Protein AF-A0A7X8DS01-F1 (afdb_monomer_lite)

Structure (mmCIF, N/CA/C/O backbone):
data_AF-A0A7X8DS01-F1
#
_entry.id   AF-A0A7X8DS01-F1
#
loop_
_atom_site.group_PDB
_atom_site.id
_atom_site.type_symbol
_atom_site.label_atom_id
_atom_site.label_alt_id
_atom_site.label_comp_id
_atom_site.label_asym_id
_atom_site.label_entity_id
_atom_site.label_seq_id
_atom_site.pdbx_PDB_ins_code
_atom_site.Cartn_x
_atom_site.Cartn_y
_atom_site.Cartn_z
_atom_site.occupancy
_atom_site.B_iso_or_equiv
_atom_site.auth_seq_id
_atom_site.auth_comp_id
_atom_site.auth_asym_id
_atom_site.auth_atom_id
_atom_site.pdbx_PDB_model_num
ATOM 1 N N . TYR A 1 1 ? -42.924 3.337 -1.947 1.00 37.72 1 TYR A N 1
ATOM 2 C CA . TYR A 1 1 ? -43.783 4.419 -2.461 1.00 37.72 1 TYR A CA 1
ATOM 3 C C . TYR A 1 1 ? -44.515 3.871 -3.681 1.00 37.72 1 TYR A C 1
ATOM 5 O O . TYR A 1 1 ? -43.849 3.261 -4.511 1.00 37.72 1 TYR A O 1
ATOM 13 N N . ARG A 1 2 ? -45.853 3.946 -3.734 1.00 28.62 2 ARG A N 1
ATOM 14 C CA . ARG A 1 2 ? -46.640 3.543 -4.918 1.00 28.62 2 ARG A CA 1
ATOM 15 C C . ARG A 1 2 ? -46.657 4.719 -5.910 1.00 28.62 2 ARG A C 1
ATOM 17 O O . ARG A 1 2 ? -46.840 5.840 -5.443 1.00 28.62 2 ARG A O 1
ATOM 24 N N . PRO A 1 3 ? -46.432 4.499 -7.214 1.00 34.97 3 PRO A N 1
ATOM 25 C CA . PRO A 1 3 ? -46.295 5.573 -8.187 1.00 34.97 3 PRO A CA 1
ATOM 26 C C . PRO A 1 3 ? -47.641 5.863 -8.853 1.00 34.97 3 PRO A C 1
ATOM 28 O O . PRO A 1 3 ? -47.921 5.363 -9.935 1.00 34.97 3 PRO A O 1
ATOM 31 N N . GLU A 1 4 ? -48.470 6.675 -8.213 1.00 38.66 4 GLU A N 1
ATOM 32 C CA . GLU A 1 4 ? -49.628 7.292 -8.860 1.00 38.66 4 GLU A CA 1
ATOM 33 C C . GLU A 1 4 ? -49.639 8.753 -8.424 1.00 38.66 4 GLU A C 1
ATOM 35 O O . GLU A 1 4 ? -50.010 9.038 -7.296 1.00 38.66 4 GLU A O 1
ATOM 40 N N . ASP A 1 5 ? -49.029 9.614 -9.253 1.00 40.94 5 ASP A N 1
ATOM 41 C CA . ASP A 1 5 ? -49.373 11.035 -9.464 1.00 40.94 5 ASP A CA 1
ATOM 42 C C . ASP A 1 5 ? -48.253 11.767 -10.237 1.00 40.94 5 ASP A C 1
ATOM 44 O O . ASP A 1 5 ? -47.443 12.528 -9.715 1.00 40.94 5 ASP A O 1
ATOM 48 N N . GLY A 1 6 ? -48.182 11.488 -11.540 1.00 45.03 6 GLY A N 1
ATOM 49 C CA . GLY A 1 6 ? -48.353 12.492 -12.601 1.00 45.03 6 GLY A CA 1
ATOM 50 C C . GLY A 1 6 ? -47.569 13.813 -12.656 1.00 45.03 6 GLY A C 1
ATOM 51 O O . GLY A 1 6 ? -47.941 14.634 -13.493 1.00 45.03 6 GLY A O 1
ATOM 52 N N . ARG A 1 7 ? -46.512 14.072 -11.875 1.00 34.25 7 ARG A N 1
ATOM 53 C CA . ARG A 1 7 ? -45.611 15.227 -12.104 1.00 34.25 7 ARG A CA 1
ATOM 54 C C . ARG A 1 7 ? -44.154 14.891 -11.794 1.00 34.25 7 ARG A C 1
ATOM 56 O O . ARG A 1 7 ? -43.634 15.234 -10.740 1.00 34.25 7 ARG A O 1
ATOM 63 N N . ILE A 1 8 ? -43.471 14.255 -12.744 1.00 34.88 8 ILE A N 1
ATOM 64 C CA . ILE A 1 8 ? -42.006 14.238 -12.746 1.00 34.88 8 ILE A CA 1
ATOM 65 C C . ILE A 1 8 ? -41.570 15.616 -13.252 1.00 34.88 8 ILE A C 1
ATOM 67 O O . ILE A 1 8 ? -41.611 15.869 -14.455 1.00 34.88 8 ILE A O 1
ATOM 71 N N . SER A 1 9 ? -41.196 16.531 -12.351 1.00 39.75 9 SER A N 1
ATOM 72 C CA . SER A 1 9 ? -40.379 17.669 -12.768 1.00 39.75 9 SER A CA 1
ATOM 73 C C . SER A 1 9 ? -39.038 17.091 -13.200 1.00 39.75 9 SER A C 1
ATOM 75 O O . SER A 1 9 ? -38.287 16.571 -12.374 1.00 39.75 9 SER A O 1
ATOM 77 N N . THR A 1 10 ? -38.759 17.108 -14.497 1.00 39.00 10 THR A N 1
ATOM 78 C CA . THR A 1 10 ? -37.421 16.818 -15.004 1.00 39.00 10 THR A CA 1
ATOM 79 C C . THR A 1 10 ? -36.467 17.814 -14.354 1.00 39.00 10 THR A C 1
ATOM 81 O O . THR A 1 10 ? -36.583 19.012 -14.612 1.00 39.00 10 THR A O 1
ATOM 84 N N . LEU A 1 11 ? -35.584 17.335 -13.468 1.00 39.91 11 LEU A N 1
ATOM 85 C CA . LEU A 1 11 ? -34.472 18.140 -12.968 1.00 39.91 11 LEU A CA 1
ATOM 86 C C . LEU A 1 11 ? -33.714 18.666 -14.191 1.00 39.91 11 LEU A C 1
ATOM 88 O O . LEU A 1 11 ? -33.283 17.874 -15.032 1.00 39.91 11 LEU A O 1
ATOM 92 N N . ASP A 1 12 ? -33.587 19.985 -14.305 1.00 40.47 12 ASP A N 1
ATOM 93 C CA . ASP A 1 12 ? -32.761 20.598 -15.337 1.00 40.47 12 ASP A CA 1
ATOM 94 C C . ASP A 1 12 ? -31.296 20.326 -14.983 1.00 40.47 12 ASP A C 1
ATOM 96 O O . ASP A 1 12 ? -30.705 20.971 -14.115 1.00 40.47 12 ASP A O 1
ATOM 100 N N . LEU A 1 13 ? -30.734 19.297 -15.621 1.00 41.41 13 LEU A N 1
ATOM 101 C CA . LEU A 1 13 ? -29.381 18.799 -15.366 1.00 41.41 13 LEU A CA 1
ATOM 102 C C . LEU A 1 13 ? -28.303 19.870 -15.612 1.00 41.41 13 LEU A C 1
ATOM 104 O O . LEU A 1 13 ? -27.183 19.715 -15.135 1.00 41.41 13 LEU A O 1
ATOM 108 N N . ASN A 1 14 ? -28.636 20.964 -16.307 1.00 39.84 14 ASN A N 1
ATOM 109 C CA . ASN A 1 14 ? -27.710 22.057 -16.608 1.00 39.84 14 ASN A CA 1
ATOM 110 C C . ASN A 1 14 ? -27.395 22.959 -15.401 1.00 39.84 14 ASN A C 1
ATOM 112 O O . ASN A 1 14 ? -26.433 23.720 -15.458 1.00 39.84 14 ASN A O 1
ATOM 116 N N . ASN A 1 15 ? -28.169 22.872 -14.313 1.00 43.00 15 ASN A N 1
ATOM 117 C CA . ASN A 1 15 ? -27.941 23.646 -13.084 1.00 43.00 15 ASN A CA 1
ATOM 118 C C . ASN A 1 15 ? -27.240 22.842 -11.977 1.00 43.00 15 ASN A C 1
ATOM 120 O O . ASN A 1 15 ? -27.070 23.336 -10.860 1.00 43.00 15 ASN A O 1
ATOM 124 N N . LEU A 1 16 ? -26.824 21.605 -12.264 1.00 39.69 16 LEU A N 1
ATOM 125 C CA . LEU A 1 16 ? -26.098 20.784 -11.305 1.00 39.69 16 LEU A CA 1
ATOM 126 C C . LEU A 1 16 ? -24.658 21.279 -11.176 1.00 39.69 16 LEU A C 1
ATOM 128 O O . LEU A 1 16 ? -23.904 21.347 -12.145 1.00 39.69 16 LEU A O 1
ATOM 132 N N . THR A 1 17 ? -24.262 21.601 -9.947 1.00 40.28 17 THR A N 1
ATOM 133 C CA . THR A 1 17 ? -22.849 21.822 -9.638 1.00 40.28 17 THR A CA 1
ATOM 134 C C . THR A 1 17 ? -22.140 20.472 -9.700 1.00 40.28 17 THR A C 1
ATOM 136 O O . THR A 1 17 ? -22.456 19.566 -8.927 1.00 40.28 17 THR A O 1
ATOM 139 N N . TYR A 1 18 ? -21.199 20.323 -10.630 1.00 39.56 18 TYR A N 1
ATOM 140 C CA . TYR A 1 18 ? -20.326 19.156 -10.676 1.00 39.56 18 TYR A CA 1
ATOM 141 C C . TYR A 1 18 ? -19.383 19.196 -9.471 1.00 39.56 18 TYR A C 1
ATOM 143 O O . TYR A 1 18 ? -18.618 20.143 -9.308 1.00 39.56 18 TYR A O 1
ATOM 151 N N . ILE A 1 19 ? -19.463 18.177 -8.615 1.00 47.53 19 ILE A N 1
ATOM 152 C CA . ILE A 1 19 ? -18.450 17.923 -7.587 1.00 47.53 19 ILE A CA 1
ATOM 153 C C . ILE A 1 19 ? -17.443 16.950 -8.194 1.00 47.53 19 ILE A C 1
ATOM 155 O O . ILE A 1 19 ? -17.736 15.750 -8.287 1.00 47.53 19 ILE A O 1
ATOM 159 N N . ASP A 1 20 ? -16.301 17.481 -8.630 1.00 41.50 20 ASP A N 1
ATOM 160 C CA . ASP A 1 20 ? -15.127 16.687 -8.998 1.00 41.50 20 ASP A CA 1
ATOM 161 C C . ASP A 1 20 ? -14.574 16.014 -7.739 1.00 41.50 20 ASP A C 1
ATOM 163 O O . ASP A 1 20 ? -14.212 16.688 -6.780 1.00 41.50 20 ASP A O 1
ATOM 167 N N . GLY A 1 21 ? -14.561 14.680 -7.737 1.00 44.28 21 GLY A N 1
ATOM 168 C CA . GLY A 1 21 ? -14.139 13.858 -6.604 1.00 44.28 21 GLY A CA 1
ATOM 169 C C . GLY A 1 21 ? -14.369 12.374 -6.897 1.00 44.28 21 GLY A C 1
ATOM 170 O O . GLY A 1 21 ? -15.499 11.945 -7.157 1.00 44.28 21 GLY A O 1
ATOM 171 N N . ASP A 1 22 ? -13.284 11.602 -6.887 1.00 42.78 22 ASP A N 1
ATOM 172 C CA . ASP A 1 22 ? -13.166 10.250 -7.453 1.00 42.78 22 ASP A CA 1
ATOM 173 C C . ASP A 1 22 ? -13.480 9.104 -6.466 1.00 42.78 22 ASP A C 1
ATOM 175 O O . ASP A 1 22 ? -12.905 8.020 -6.570 1.00 42.78 22 ASP A O 1
ATOM 179 N N . LEU A 1 23 ? -14.386 9.267 -5.490 1.00 51.88 23 LEU A N 1
ATOM 180 C CA . LEU A 1 23 ? -14.749 8.142 -4.613 1.00 51.88 23 LEU A CA 1
ATOM 181 C C . LEU A 1 23 ? -16.184 8.154 -4.054 1.00 51.88 23 LEU A C 1
ATOM 183 O O . LEU A 1 23 ? -16.810 9.187 -3.850 1.00 51.88 23 LEU A O 1
ATOM 187 N N . TYR A 1 24 ? -16.681 6.926 -3.845 1.00 49.69 24 TYR A N 1
ATOM 188 C CA . TYR A 1 24 ? -17.947 6.479 -3.240 1.00 49.69 24 TYR A CA 1
ATOM 189 C C . TYR A 1 24 ? -18.890 7.580 -2.709 1.00 49.69 24 TYR A C 1
ATOM 191 O O . TYR A 1 24 ? -18.653 8.171 -1.657 1.00 49.69 24 TYR A O 1
ATOM 199 N N . LYS A 1 25 ? -20.026 7.769 -3.396 1.00 71.19 25 LYS A N 1
ATOM 200 C CA . LYS A 1 25 ? -21.108 8.683 -2.999 1.00 71.19 25 LYS A CA 1
ATOM 201 C C . LYS A 1 25 ? -22.333 7.870 -2.565 1.00 71.19 25 LYS A C 1
ATOM 203 O O . LYS A 1 25 ? -22.828 7.040 -3.327 1.00 71.19 25 LYS A O 1
ATOM 208 N N . GLN A 1 26 ? -22.826 8.089 -1.347 1.00 78.81 26 GLN A N 1
ATOM 209 C CA . GLN A 1 26 ? -24.009 7.419 -0.796 1.00 78.81 26 GLN A CA 1
ATOM 210 C C . GLN A 1 26 ? -25.118 8.436 -0.503 1.00 78.81 26 GLN A C 1
ATOM 212 O O . GLN A 1 26 ? -24.934 9.357 0.289 1.00 78.81 26 GLN A O 1
ATOM 217 N N . LEU A 1 27 ? -26.304 8.229 -1.084 1.00 83.44 27 LEU A N 1
ATOM 218 C CA . LEU A 1 27 ? -27.501 8.991 -0.723 1.00 83.44 27 LEU A CA 1
ATOM 219 C C . LEU A 1 27 ? -27.903 8.668 0.724 1.00 83.44 27 LEU A C 1
ATOM 221 O O . LEU A 1 27 ? -28.179 7.511 1.053 1.00 83.44 27 LEU A O 1
ATOM 225 N N . LEU A 1 28 ? -27.950 9.689 1.581 1.00 87.00 28 LEU A N 1
ATOM 226 C CA . LEU A 1 28 ? -28.422 9.559 2.961 1.00 87.00 28 LEU A CA 1
ATOM 227 C C . LEU A 1 28 ? -29.943 9.714 3.056 1.00 87.00 28 LEU A C 1
ATOM 229 O O . LEU A 1 28 ? -30.574 9.005 3.843 1.00 87.00 28 LEU A O 1
ATOM 233 N N . GLY A 1 29 ? -30.524 10.610 2.255 1.00 87.25 29 GLY A N 1
ATOM 234 C CA . GLY A 1 29 ? -31.966 10.828 2.188 1.00 87.25 29 GLY A CA 1
ATOM 235 C C . GLY A 1 29 ? -32.353 12.242 1.759 1.00 87.25 29 GLY A C 1
ATOM 236 O O . GLY A 1 29 ? -31.522 13.004 1.260 1.00 87.25 29 GLY A O 1
ATOM 237 N N . PHE A 1 30 ? -33.628 12.556 1.988 1.00 92.12 30 PHE A N 1
ATOM 238 C CA . PHE A 1 30 ? -34.255 13.848 1.720 1.00 92.12 30 PHE A CA 1
ATOM 239 C C . PHE A 1 30 ? -34.926 14.370 2.992 1.00 92.12 30 PHE A C 1
ATOM 241 O O . PHE A 1 30 ? -35.398 13.563 3.801 1.00 92.12 30 PHE A O 1
ATOM 248 N N . ASP A 1 31 ? -34.977 15.689 3.160 1.00 90.31 31 ASP A N 1
ATOM 249 C CA . ASP A 1 31 ? -35.780 16.331 4.207 1.00 90.31 31 ASP A CA 1
ATOM 250 C C . ASP A 1 31 ? -37.172 16.758 3.691 1.00 90.31 31 ASP A C 1
ATOM 252 O O . ASP A 1 31 ? -37.502 16.601 2.515 1.00 90.31 31 ASP A O 1
ATOM 256 N N . GLU A 1 32 ? -38.004 17.295 4.581 1.00 91.75 32 GLU A N 1
ATOM 257 C CA . GLU A 1 32 ? -39.357 17.798 4.296 1.00 91.75 32 GLU A CA 1
ATOM 258 C C . GLU A 1 32 ? -39.377 18.968 3.294 1.00 91.75 32 GLU A C 1
ATOM 260 O O . GLU A 1 32 ? -40.411 19.224 2.679 1.00 91.75 32 GLU A O 1
ATOM 265 N N . ASN A 1 33 ? -38.246 19.653 3.092 1.00 89.94 33 ASN A N 1
ATOM 266 C CA . ASN A 1 33 ? -38.089 20.734 2.117 1.00 89.94 33 ASN A CA 1
ATOM 267 C C . ASN A 1 33 ? -37.545 20.233 0.763 1.00 89.94 33 ASN A C 1
ATOM 269 O O . ASN A 1 33 ? -37.226 21.047 -0.106 1.00 89.94 33 ASN A O 1
ATOM 273 N N . ASN A 1 34 ? -37.441 18.912 0.570 1.00 87.38 34 ASN A N 1
ATOM 274 C CA . ASN A 1 34 ? -36.801 18.260 -0.576 1.00 87.38 34 ASN A CA 1
ATOM 275 C C . ASN A 1 34 ? -35.313 18.613 -0.755 1.00 87.38 34 ASN A C 1
ATOM 277 O O . ASN A 1 34 ? -34.778 18.495 -1.860 1.00 87.38 34 ASN A O 1
ATOM 281 N N . ASN A 1 35 ? -34.617 19.007 0.313 1.00 89.06 35 ASN A N 1
ATOM 282 C CA . ASN A 1 35 ? -33.162 19.096 0.275 1.00 89.06 35 ASN A CA 1
ATOM 283 C C . ASN A 1 35 ? -32.575 17.680 0.209 1.00 89.06 35 ASN A C 1
ATOM 285 O O . ASN A 1 35 ? -33.054 16.761 0.877 1.00 89.06 35 ASN A O 1
ATOM 289 N N . THR A 1 36 ? -31.524 17.500 -0.586 1.00 90.81 36 THR A N 1
ATOM 290 C CA . THR A 1 36 ? -30.853 16.211 -0.797 1.00 90.81 36 THR A CA 1
ATOM 291 C C . THR A 1 36 ? -29.564 16.142 0.010 1.00 90.81 36 THR A C 1
ATOM 293 O O . THR A 1 36 ? -28.783 17.092 0.009 1.00 90.81 36 THR A O 1
ATOM 296 N N . TYR A 1 37 ? -29.311 15.004 0.660 1.00 91.31 37 TYR A N 1
ATOM 297 C CA . TYR A 1 37 ? -28.131 14.801 1.500 1.00 91.31 37 TYR A CA 1
ATOM 298 C C . TYR A 1 37 ? -27.292 13.631 0.997 1.00 91.31 37 TYR A C 1
ATOM 300 O O . TYR A 1 37 ? -27.766 12.491 0.942 1.00 91.31 37 TYR A O 1
ATOM 308 N N . ILE A 1 38 ? -26.035 13.901 0.655 1.00 88.56 38 ILE A N 1
ATOM 309 C CA . ILE A 1 38 ? -25.115 12.916 0.075 1.00 88.56 38 ILE A CA 1
ATOM 310 C C . ILE A 1 38 ? -23.877 12.813 0.957 1.00 88.56 38 ILE A C 1
ATOM 312 O O . ILE A 1 38 ? -23.241 13.817 1.248 1.00 88.56 38 ILE A O 1
ATOM 316 N N . LEU A 1 39 ? -23.533 11.595 1.360 1.00 85.88 39 LEU A N 1
ATOM 317 C CA . LEU A 1 39 ? -22.247 11.270 1.965 1.00 85.88 39 LEU A CA 1
ATOM 318 C C . LEU A 1 39 ? -21.228 11.043 0.848 1.00 85.88 39 LEU A C 1
ATOM 320 O O . LEU A 1 39 ? -21.461 10.191 -0.013 1.00 85.88 39 LEU A O 1
ATOM 324 N N . GLY A 1 40 ? -20.126 11.780 0.862 1.00 80.00 40 GLY A N 1
ATOM 325 C CA . GLY A 1 40 ? -19.014 11.617 -0.068 1.00 80.00 40 GLY A CA 1
ATOM 326 C C . GLY A 1 40 ? -17.691 11.439 0.662 1.00 80.00 40 GLY A C 1
ATOM 327 O O . GLY A 1 40 ? -17.553 11.795 1.834 1.00 80.00 40 GLY A O 1
ATOM 328 N N . ILE A 1 41 ? -16.733 10.857 -0.051 1.00 70.75 41 ILE A N 1
ATOM 329 C CA . ILE A 1 41 ? -15.346 10.746 0.381 1.00 70.75 41 ILE A CA 1
ATOM 330 C C . ILE A 1 41 ? -14.516 11.613 -0.557 1.00 70.75 41 ILE A C 1
ATOM 332 O O . ILE A 1 41 ? -14.435 11.323 -1.749 1.00 70.75 41 ILE A O 1
ATOM 336 N N . GLU A 1 42 ? -13.892 12.641 -0.002 1.00 68.25 42 GLU A N 1
ATOM 337 C CA . GLU A 1 42 ? -12.988 13.535 -0.711 1.00 68.25 42 GLU A CA 1
ATOM 338 C C . GLU A 1 42 ? -11.546 13.143 -0.453 1.00 68.25 42 GLU A C 1
ATOM 340 O O . GLU A 1 42 ? -11.172 12.760 0.659 1.00 68.25 42 GLU A O 1
ATOM 345 N N . VAL A 1 43 ? -10.737 13.251 -1.499 1.00 57.62 43 VAL A N 1
ATOM 346 C CA . VAL A 1 43 ? -9.311 12.953 -1.460 1.00 57.62 43 VAL A CA 1
ATOM 347 C C . VAL A 1 43 ? -8.562 14.245 -1.745 1.00 57.62 43 VAL A C 1
ATOM 349 O O . VAL A 1 43 ? -8.583 14.759 -2.860 1.00 57.62 43 VAL A O 1
ATOM 352 N N . PHE A 1 44 ? -7.888 14.764 -0.729 1.00 63.72 44 PHE A N 1
ATOM 353 C CA . PHE A 1 44 ? -7.029 15.929 -0.823 1.00 63.72 44 PHE A CA 1
ATOM 354 C C . PHE A 1 44 ? -5.593 15.457 -1.023 1.00 63.72 44 PHE A C 1
ATOM 356 O O . PHE A 1 44 ? -4.987 14.838 -0.147 1.00 63.72 44 PHE A O 1
ATOM 363 N N . ASP A 1 45 ? -5.052 15.749 -2.200 1.00 49.38 45 ASP A N 1
ATOM 364 C CA . ASP A 1 45 ? -3.639 15.551 -2.491 1.00 49.38 45 ASP A CA 1
ATOM 365 C C . ASP A 1 45 ? -2.851 16.774 -2.013 1.00 49.38 45 ASP A C 1
ATOM 367 O O . ASP A 1 45 ? -3.063 17.904 -2.466 1.00 49.38 45 ASP A O 1
ATOM 371 N N . ASN A 1 46 ? -1.928 16.546 -1.087 1.00 48.28 46 ASN A N 1
ATOM 372 C CA . ASN A 1 46 ? -0.949 17.536 -0.689 1.00 48.28 46 ASN A CA 1
ATOM 373 C C . ASN A 1 46 ? 0.449 16.931 -0.760 1.00 48.28 46 ASN A C 1
ATOM 375 O O . ASN A 1 46 ? 0.945 16.541 0.288 1.00 48.28 46 ASN A O 1
ATOM 379 N N . ARG A 1 47 ? 1.050 16.900 -1.963 1.00 43.62 47 ARG A N 1
ATOM 380 C CA . ARG A 1 47 ? 2.474 16.666 -2.344 1.00 43.62 47 ARG A CA 1
ATOM 381 C C . ARG A 1 47 ? 3.201 15.474 -1.695 1.00 43.62 47 ARG A C 1
ATOM 383 O O . ARG A 1 47 ? 3.805 14.689 -2.411 1.00 43.62 47 ARG A O 1
ATOM 390 N N . ASP A 1 48 ? 3.132 15.351 -0.377 1.00 40.94 48 ASP A N 1
ATOM 391 C CA . ASP A 1 48 ? 3.728 14.328 0.476 1.00 40.94 48 ASP A CA 1
ATOM 392 C C . ASP A 1 48 ? 2.677 13.525 1.286 1.00 40.94 48 ASP A C 1
ATOM 394 O O . ASP A 1 48 ? 3.024 12.548 1.952 1.00 40.94 48 ASP A O 1
ATOM 398 N N . THR A 1 49 ? 1.392 13.911 1.267 1.00 41.22 49 THR A N 1
ATOM 399 C CA . THR A 1 49 ? 0.299 13.246 2.001 1.00 41.22 49 THR A CA 1
ATOM 400 C C . THR A 1 49 ? -1.006 13.239 1.213 1.00 41.22 49 THR A C 1
ATOM 402 O O . THR A 1 49 ? -1.402 14.263 0.661 1.00 41.22 49 THR A O 1
ATOM 405 N N . ILE A 1 50 ? -1.714 12.109 1.251 1.00 50.38 50 ILE A N 1
ATOM 406 C CA . ILE A 1 50 ? -3.111 12.010 0.825 1.00 50.38 50 ILE A CA 1
ATOM 407 C C . ILE A 1 50 ? -3.982 12.109 2.078 1.00 50.38 50 ILE A C 1
ATOM 409 O O . ILE A 1 50 ? -3.901 11.246 2.956 1.00 50.38 50 ILE A O 1
ATOM 413 N N . GLU A 1 51 ? -4.809 13.143 2.163 1.00 58.31 51 GLU A N 1
ATOM 414 C CA . GLU A 1 51 ? -5.833 13.274 3.195 1.00 58.31 51 GLU A CA 1
ATOM 415 C C . GLU A 1 51 ? -7.180 12.835 2.618 1.00 58.31 51 GLU A C 1
ATOM 417 O O . GLU A 1 51 ? -7.582 13.267 1.545 1.00 58.31 51 GLU A O 1
ATOM 422 N N . ILE A 1 52 ? -7.876 11.946 3.321 1.00 62.69 52 ILE A N 1
ATOM 423 C CA . ILE A 1 52 ? -9.195 11.468 2.915 1.00 62.69 52 ILE A CA 1
ATOM 424 C C . ILE A 1 52 ? -10.196 11.985 3.940 1.00 62.69 52 ILE A C 1
ATOM 426 O O . ILE A 1 52 ? -10.120 11.584 5.103 1.00 62.69 52 ILE A O 1
ATOM 430 N N . LYS A 1 53 ? -11.130 12.846 3.527 1.00 72.69 53 LYS A N 1
ATOM 431 C CA . LYS A 1 53 ? -12.207 13.330 4.402 1.00 72.69 53 LYS A CA 1
ATOM 432 C C . LYS A 1 53 ? -13.536 12.755 3.967 1.00 72.69 53 LYS A C 1
ATOM 434 O O . LYS A 1 53 ? -13.856 12.703 2.786 1.00 72.69 53 LYS A O 1
ATOM 439 N N . GLU A 1 54 ? -14.333 12.358 4.942 1.00 80.69 54 GLU A N 1
ATOM 440 C CA . GLU A 1 54 ? -15.730 12.037 4.714 1.00 80.69 54 GLU A CA 1
ATOM 441 C C . GLU A 1 54 ? -16.569 13.285 4.990 1.00 80.69 54 GLU A C 1
ATOM 443 O O . GLU A 1 54 ? -16.403 13.935 6.021 1.00 80.69 54 GLU A O 1
ATOM 448 N N . GLN A 1 55 ? -17.451 13.643 4.065 1.00 88.19 55 GLN A N 1
ATOM 449 C CA . GLN A 1 55 ? -18.249 14.861 4.149 1.00 88.19 55 GLN A CA 1
ATOM 450 C C . GLN A 1 55 ? -19.696 14.571 3.764 1.00 88.19 55 GLN A C 1
ATOM 452 O O . GLN A 1 55 ? -19.982 13.732 2.907 1.00 88.19 55 GLN A O 1
ATOM 457 N N . VAL A 1 56 ? -20.631 15.268 4.406 1.00 90.12 56 VAL A N 1
ATOM 458 C CA . VAL A 1 56 ? -22.045 15.249 4.035 1.00 90.12 56 VAL A CA 1
ATOM 459 C C . VAL A 1 56 ? -22.406 16.559 3.362 1.00 90.12 56 VAL A C 1
ATOM 461 O O . VAL A 1 56 ? -22.355 17.622 3.976 1.00 90.12 56 VAL A O 1
ATOM 464 N N . TYR A 1 57 ? -22.827 16.461 2.110 1.00 91.06 57 TYR A N 1
ATOM 465 C CA . TYR A 1 57 ? -23.252 17.573 1.275 1.00 91.06 57 TYR A CA 1
ATOM 466 C C . TYR A 1 57 ? -24.761 17.737 1.350 1.00 91.06 57 TYR A C 1
ATOM 468 O O . TYR A 1 57 ? -25.497 16.768 1.150 1.00 91.06 57 TYR A O 1
ATOM 476 N N . ARG A 1 58 ? -25.216 18.965 1.601 1.00 92.56 58 ARG A N 1
ATOM 477 C CA . ARG A 1 58 ? -26.625 19.355 1.520 1.00 92.56 58 ARG A CA 1
ATOM 478 C C . ARG A 1 58 ? -26.861 20.154 0.247 1.00 92.56 58 ARG A C 1
ATOM 480 O O . ARG A 1 58 ? -26.297 21.235 0.082 1.00 92.56 58 ARG A O 1
ATOM 487 N N . PHE A 1 59 ? -27.746 19.660 -0.604 1.00 88.56 59 PHE A N 1
ATOM 488 C CA . PHE A 1 59 ? -28.228 20.361 -1.787 1.00 88.56 59 PHE A CA 1
ATOM 489 C C . PHE A 1 59 ? -29.659 20.815 -1.559 1.00 88.56 59 PHE A C 1
ATOM 491 O O . PHE A 1 59 ? -30.445 20.068 -0.979 1.00 88.56 59 PHE A O 1
ATOM 498 N N . ASP A 1 60 ? -30.001 22.018 -2.006 1.00 87.69 60 ASP A N 1
ATOM 499 C CA . ASP A 1 60 ? -31.397 22.440 -2.013 1.00 87.69 60 ASP A CA 1
ATOM 500 C C . ASP A 1 60 ? -32.213 21.714 -3.097 1.00 87.69 60 ASP A C 1
ATOM 502 O O . ASP A 1 60 ? -31.681 20.950 -3.907 1.00 87.69 60 ASP A O 1
ATOM 506 N N . SER A 1 61 ? -33.523 21.955 -3.120 1.00 85.00 61 SER A N 1
ATOM 507 C CA . SER A 1 61 ? -34.443 21.356 -4.095 1.00 85.00 61 SER A CA 1
ATOM 508 C C . SER A 1 61 ? -34.159 21.741 -5.555 1.00 85.00 61 SER A C 1
ATOM 510 O O . SER A 1 61 ? -34.666 21.081 -6.462 1.00 85.00 61 SER A O 1
ATOM 512 N N . SER A 1 62 ? -33.335 22.768 -5.801 1.00 82.56 62 SER A N 1
ATOM 513 C CA . SER A 1 62 ? -32.856 23.140 -7.140 1.00 82.56 62 SER A CA 1
ATOM 514 C C . SER A 1 62 ? -31.573 22.407 -7.551 1.00 82.56 62 SER A C 1
ATOM 516 O O . SER A 1 62 ? -31.159 22.501 -8.704 1.00 82.56 62 SER A O 1
ATOM 518 N N . GLY A 1 63 ? -30.953 21.661 -6.630 1.00 75.06 63 GLY A N 1
ATOM 519 C CA . GLY A 1 63 ? -29.678 20.973 -6.837 1.00 75.06 63 GLY A CA 1
ATOM 520 C C . GLY A 1 63 ? -28.449 21.825 -6.510 1.00 75.06 63 GLY A C 1
ATOM 521 O O . GLY A 1 63 ? -27.324 21.391 -6.764 1.00 75.06 63 GLY A O 1
ATOM 522 N N . LYS A 1 64 ? -28.623 23.017 -5.928 1.00 81.88 64 LYS A N 1
ATOM 523 C CA . LYS A 1 64 ? -27.510 23.880 -5.520 1.00 81.88 64 LYS A CA 1
ATOM 524 C C . LYS A 1 64 ? -26.940 23.412 -4.182 1.00 81.88 64 LYS A C 1
ATOM 526 O O . LYS A 1 64 ? -27.687 23.162 -3.240 1.00 81.88 64 LYS A O 1
ATOM 531 N N . LEU A 1 65 ? -25.612 23.336 -4.071 1.00 85.44 65 LEU A N 1
ATOM 532 C CA . LEU A 1 65 ? -24.934 23.025 -2.810 1.00 85.44 65 LEU A CA 1
ATOM 533 C C . LEU A 1 65 ? -25.114 24.179 -1.806 1.00 85.44 65 LEU A C 1
ATOM 535 O O . LEU A 1 65 ? -24.760 25.323 -2.093 1.00 85.44 65 LEU A O 1
ATOM 539 N N . THR A 1 66 ? -25.660 23.881 -0.627 1.00 88.31 66 THR A N 1
ATOM 540 C CA . THR A 1 66 ? -26.007 24.871 0.412 1.00 88.31 66 THR A CA 1
ATOM 541 C C . THR A 1 66 ? -25.363 24.601 1.765 1.00 88.31 66 THR A C 1
ATOM 543 O O . THR A 1 66 ? -25.607 25.341 2.717 1.00 88.31 66 THR A O 1
ATOM 546 N N . GLY A 1 67 ? -24.583 23.534 1.906 1.00 86.75 67 GLY A N 1
ATOM 547 C CA . GLY A 1 67 ? -23.830 23.306 3.129 1.00 86.75 67 GLY A CA 1
ATOM 548 C C . GLY A 1 67 ? -23.070 21.996 3.136 1.00 86.75 67 GLY A C 1
ATOM 549 O O . GLY A 1 67 ? -23.424 21.048 2.430 1.00 86.75 67 GLY A O 1
ATOM 550 N N . ILE A 1 68 ? -22.041 21.957 3.972 1.00 91.25 68 ILE A N 1
ATOM 551 C CA . ILE A 1 68 ? -21.188 20.789 4.178 1.00 91.25 68 ILE A CA 1
ATOM 552 C C . ILE A 1 68 ? -21.113 20.524 5.681 1.00 91.25 68 ILE A C 1
ATOM 554 O O . ILE A 1 68 ? -20.916 21.446 6.473 1.00 91.25 68 ILE A O 1
ATOM 558 N N . ALA A 1 69 ? -21.312 19.274 6.085 1.00 89.94 69 ALA A N 1
ATOM 559 C CA . ALA A 1 69 ? -21.102 18.820 7.453 1.00 89.94 69 ALA A CA 1
ATOM 560 C C . ALA A 1 69 ? -20.002 17.758 7.475 1.00 89.94 69 ALA A C 1
ATOM 562 O O . ALA A 1 69 ? -20.006 16.836 6.662 1.00 89.94 69 ALA A O 1
ATOM 563 N N . GLU A 1 70 ? -19.088 17.867 8.433 1.00 87.19 70 GLU A N 1
ATOM 564 C CA . GLU A 1 70 ? -18.030 16.883 8.652 1.00 87.19 70 GLU A CA 1
ATOM 565 C C . GLU A 1 70 ? -18.421 15.997 9.842 1.00 87.19 70 GLU A C 1
ATOM 567 O O . GLU A 1 70 ? -18.694 16.524 10.929 1.00 87.19 70 GLU A O 1
ATOM 572 N N . PRO A 1 71 ? -18.512 14.666 9.667 1.00 84.94 71 PRO A N 1
ATOM 573 C CA . PRO A 1 71 ? -18.614 13.745 10.788 1.00 84.94 71 PRO A CA 1
ATOM 574 C C . PRO A 1 71 ? -17.432 13.929 11.746 1.00 84.94 71 PRO A C 1
ATOM 576 O O . PRO A 1 71 ? -16.308 14.183 11.322 1.00 84.94 71 PRO A O 1
ATOM 579 N N . LEU A 1 72 ? -17.685 13.791 13.047 1.00 75.62 72 LEU A N 1
ATOM 580 C CA . LEU A 1 72 ? -16.653 13.897 14.071 1.00 75.62 72 LEU A CA 1
ATOM 581 C C . LEU A 1 72 ? -15.613 12.789 13.924 1.00 75.62 72 LEU A C 1
ATOM 583 O O . LEU A 1 72 ? -15.955 11.607 13.790 1.00 75.62 72 LEU A O 1
ATOM 587 N N . ASP A 1 73 ? -14.365 13.224 14.056 1.00 60.50 73 ASP A N 1
ATOM 588 C CA . ASP A 1 73 ? -13.152 12.426 14.156 1.00 60.50 73 ASP A CA 1
ATOM 589 C C . ASP A 1 73 ? -12.960 11.873 15.577 1.00 60.50 73 ASP A C 1
ATOM 591 O O . ASP A 1 73 ? -12.176 12.404 16.364 1.00 60.50 73 ASP A O 1
ATOM 595 N N . GLU A 1 74 ? -13.738 10.868 15.980 1.00 56.44 74 GLU A N 1
ATOM 596 C CA . GLU A 1 74 ? -13.490 10.188 17.258 1.00 56.44 74 GLU A CA 1
ATOM 597 C C . GLU A 1 74 ? -13.377 8.668 17.067 1.00 56.44 74 GLU A C 1
ATOM 599 O O . GLU A 1 74 ? -14.197 8.054 16.374 1.00 56.44 74 GLU A O 1
ATOM 604 N N . LYS A 1 75 ? -12.398 8.048 17.754 1.00 51.84 75 LYS A N 1
ATOM 605 C CA . LYS A 1 75 ? -12.188 6.587 17.890 1.00 51.84 75 LYS A CA 1
ATOM 606 C C . LYS A 1 75 ? -13.494 5.842 18.168 1.00 51.84 75 LYS A C 1
ATOM 608 O O . LYS A 1 75 ? -13.855 5.602 19.322 1.00 51.84 75 LYS A O 1
ATOM 613 N N . ASN A 1 76 ? -14.159 5.370 17.119 1.00 52.62 76 ASN A N 1
ATOM 614 C CA . ASN A 1 76 ? -15.225 4.389 17.266 1.00 52.62 76 ASN A CA 1
ATOM 615 C C . ASN A 1 76 ? -14.612 3.042 17.655 1.00 52.62 76 ASN A C 1
ATOM 617 O O . ASN A 1 76 ? -13.849 2.441 16.902 1.00 52.62 76 ASN A O 1
ATOM 621 N N . TYR A 1 77 ? -14.981 2.544 18.830 1.00 45.47 77 TYR A N 1
ATOM 622 C CA . TYR A 1 77 ? -14.643 1.203 19.292 1.00 45.47 77 TYR A CA 1
ATOM 623 C C . TYR A 1 77 ? -15.259 0.126 18.385 1.00 45.47 77 TYR A C 1
ATOM 625 O O . TYR A 1 77 ? -14.632 -0.897 18.112 1.00 45.47 77 TYR A O 1
ATOM 633 N N . ILE A 1 78 ? -16.473 0.375 17.877 1.00 55.06 78 ILE A N 1
ATOM 634 C CA . ILE A 1 78 ? -17.167 -0.448 16.878 1.00 55.06 78 ILE A CA 1
ATOM 635 C C . ILE A 1 78 ? -17.831 0.494 15.870 1.00 55.06 78 ILE A C 1
ATOM 637 O O . ILE A 1 78 ? -18.559 1.394 16.266 1.00 55.06 78 ILE A O 1
ATOM 641 N N . VAL A 1 79 ? -17.633 0.281 14.566 1.00 58.19 79 VAL A N 1
ATOM 642 C CA . VAL A 1 79 ? -18.303 1.082 13.523 1.00 58.19 79 VAL A CA 1
ATOM 643 C C . VAL A 1 79 ? -19.685 0.479 13.225 1.00 58.19 79 VAL A C 1
ATOM 645 O O . VAL A 1 79 ? -19.737 -0.623 12.660 1.00 58.19 79 VAL A O 1
ATOM 648 N N . PRO A 1 80 ? -20.806 1.147 13.570 1.00 63.97 80 PRO A N 1
ATOM 649 C CA . PRO A 1 80 ? -22.135 0.615 13.295 1.00 63.97 80 PRO A CA 1
ATOM 650 C C . PRO A 1 80 ? -22.437 0.639 11.790 1.00 63.97 80 PRO A C 1
ATOM 652 O O . PRO A 1 80 ? -21.897 1.450 11.041 1.00 63.97 80 PRO A O 1
ATOM 655 N N . TYR A 1 81 ? -23.315 -0.262 11.332 1.00 56.22 81 TYR A N 1
ATOM 656 C CA . TYR A 1 81 ? -23.697 -0.361 9.914 1.00 56.22 81 TYR A CA 1
ATOM 657 C C . TYR A 1 81 ? -24.283 0.953 9.370 1.00 56.22 81 TYR A C 1
ATOM 659 O O . TYR A 1 81 ? -23.990 1.346 8.244 1.00 56.22 81 TYR A O 1
ATOM 667 N N . LYS A 1 82 ? -25.063 1.658 10.198 1.00 71.50 82 LYS A N 1
ATOM 668 C CA . LYS A 1 82 ? -25.563 3.008 9.939 1.00 71.50 82 LYS A CA 1
ATOM 669 C C . LYS A 1 82 ? -25.195 3.896 11.125 1.00 71.50 82 LYS A C 1
ATOM 671 O O . LYS A 1 82 ? -25.821 3.806 12.176 1.00 71.50 82 LYS A O 1
ATOM 676 N N . TYR A 1 83 ? -24.156 4.707 10.956 1.00 82.38 83 TYR A N 1
ATOM 677 C CA . TYR A 1 83 ? -23.684 5.651 11.973 1.00 82.38 83 TYR A CA 1
ATOM 678 C C . TYR A 1 83 ? -24.184 7.077 11.714 1.00 82.38 83 TYR A C 1
ATOM 680 O O . TYR A 1 83 ? -24.158 7.885 12.627 1.00 82.38 83 TYR A O 1
ATOM 688 N N . LEU A 1 84 ? -24.698 7.374 10.515 1.00 89.06 84 LEU A N 1
ATOM 689 C CA . LEU A 1 84 ? -25.353 8.643 10.201 1.00 89.06 84 LEU A CA 1
ATOM 690 C C . LEU A 1 84 ? -26.866 8.472 10.087 1.00 89.06 84 LEU A C 1
ATOM 692 O O . LEU A 1 84 ? -27.367 7.538 9.449 1.00 89.06 84 LEU A O 1
ATOM 696 N N . TYR A 1 85 ? -27.598 9.403 10.686 1.00 90.69 85 TYR A N 1
ATOM 697 C CA . TYR A 1 85 ? -29.049 9.473 10.622 1.00 90.69 85 TYR A CA 1
ATOM 698 C C . TYR A 1 85 ? -29.496 10.886 10.262 1.00 90.69 85 TYR A C 1
ATOM 700 O O . TYR A 1 85 ? -29.162 11.840 10.955 1.00 90.69 85 TYR A O 1
ATOM 708 N N . LEU A 1 86 ? -30.274 10.996 9.189 1.00 93.19 86 LEU A N 1
ATOM 709 C CA . LEU A 1 86 ? -30.960 12.216 8.785 1.00 93.19 86 LEU A CA 1
ATOM 710 C C . LEU A 1 86 ? -32.424 12.112 9.222 1.00 93.19 86 LEU A C 1
ATOM 712 O O . LEU A 1 86 ? -33.074 11.104 8.929 1.00 93.19 86 LEU A O 1
ATOM 716 N N . ASN A 1 87 ? -32.939 13.125 9.917 1.00 90.19 87 ASN A N 1
ATOM 717 C CA . ASN A 1 87 ? -34.369 13.216 10.217 1.00 90.19 87 ASN A CA 1
ATOM 718 C C . ASN A 1 87 ? -35.126 14.017 9.134 1.00 90.19 87 ASN A C 1
ATOM 720 O O . ASN A 1 87 ? -34.519 14.678 8.295 1.00 90.19 87 ASN A O 1
ATOM 724 N N . GLY A 1 88 ? -36.463 14.001 9.180 1.00 84.81 88 GLY A N 1
ATOM 725 C CA . GLY A 1 88 ? -37.303 14.743 8.226 1.00 84.81 88 GLY A CA 1
ATOM 726 C C . GLY A 1 88 ? -37.118 16.266 8.257 1.00 84.81 88 GLY A C 1
ATOM 727 O O . GLY A 1 88 ? -37.423 16.930 7.281 1.00 84.81 88 GLY A O 1
ATOM 728 N N . ARG A 1 89 ? -36.546 16.832 9.326 1.00 90.50 89 ARG A N 1
ATOM 729 C CA . ARG A 1 89 ? -36.276 18.275 9.441 1.00 90.50 89 ARG A CA 1
ATOM 730 C C . ARG A 1 89 ? -34.929 18.693 8.849 1.00 90.50 89 ARG A C 1
ATOM 732 O O . ARG A 1 89 ? -34.593 19.872 8.897 1.00 90.50 89 ARG A O 1
ATOM 739 N N . GLY A 1 90 ? -34.143 17.741 8.345 1.00 88.31 90 GLY A N 1
ATOM 740 C CA . GLY A 1 90 ? -32.808 18.008 7.817 1.00 88.31 90 GLY A CA 1
ATOM 741 C C . GLY A 1 90 ? -31.707 18.042 8.881 1.00 88.31 90 GLY A C 1
ATOM 742 O O . GLY A 1 90 ? -30.581 18.447 8.581 1.00 88.31 90 GLY A O 1
ATOM 743 N N . ASP A 1 91 ? -31.996 17.610 10.115 1.00 93.44 91 ASP A N 1
ATOM 744 C CA . ASP A 1 91 ? -30.979 17.458 11.152 1.00 93.44 91 ASP A CA 1
ATOM 745 C C . ASP A 1 91 ? -30.196 16.163 10.922 1.00 93.44 91 ASP A C 1
ATOM 747 O O . ASP A 1 91 ? -30.768 15.069 10.839 1.00 93.44 91 ASP A O 1
ATOM 751 N N . LEU A 1 92 ? -28.873 16.295 10.862 1.00 93.75 92 LEU A N 1
ATOM 752 C CA . LEU A 1 92 ? -27.950 15.183 10.704 1.00 93.75 92 LEU A CA 1
ATOM 753 C C . LEU A 1 92 ? -27.376 14.780 12.062 1.00 93.75 92 LEU A C 1
ATOM 755 O O . LEU A 1 92 ? -26.868 15.616 12.809 1.00 93.75 92 LEU A O 1
ATOM 759 N N . TYR A 1 93 ? -27.418 13.488 12.360 1.00 91.31 93 TYR A N 1
ATOM 760 C CA . TYR A 1 93 ? -26.883 12.913 13.583 1.00 91.31 93 TYR A CA 1
ATOM 761 C C . TYR A 1 93 ? -25.831 11.854 13.284 1.00 91.31 93 TYR A C 1
ATOM 763 O O . TYR A 1 93 ? -26.000 11.053 12.367 1.00 91.31 93 TYR A O 1
ATOM 771 N N . GLN A 1 94 ? -24.791 11.811 14.109 1.00 90.00 94 GLN A N 1
ATOM 772 C CA . GLN A 1 94 ? -23.752 10.794 14.106 1.00 90.00 94 GLN A CA 1
ATOM 773 C C . GLN A 1 94 ? -23.811 9.972 15.391 1.00 90.00 94 GLN A C 1
ATOM 775 O O . GLN A 1 94 ? -23.782 10.509 16.497 1.00 90.00 94 GLN A O 1
ATOM 780 N N . LEU A 1 95 ? -23.869 8.656 15.241 1.00 84.44 95 LEU A N 1
ATOM 781 C CA . LEU A 1 95 ? -23.732 7.679 16.304 1.00 84.44 95 LEU A CA 1
ATOM 782 C C . LEU A 1 95 ? -22.250 7.343 16.482 1.00 84.44 95 LEU A C 1
ATOM 784 O O . LEU A 1 95 ? -21.622 6.820 15.562 1.00 84.44 95 LEU A O 1
ATOM 788 N N . LEU A 1 96 ? -21.720 7.592 17.676 1.00 80.75 96 LEU A N 1
ATOM 789 C CA . LEU A 1 96 ? -20.386 7.172 18.085 1.00 80.75 96 LEU A CA 1
ATOM 790 C C . LEU A 1 96 ? -20.490 6.067 19.136 1.00 80.75 96 LEU A C 1
ATOM 792 O O . LEU A 1 96 ? -21.100 6.251 20.190 1.00 80.75 96 LEU A O 1
ATOM 796 N N . VAL A 1 97 ? -19.900 4.909 18.851 1.00 77.62 97 VAL A N 1
ATOM 797 C CA . VAL A 1 97 ? -19.822 3.775 19.780 1.00 77.62 97 VAL A CA 1
ATOM 798 C C . VAL A 1 97 ? -18.404 3.736 20.327 1.00 77.62 97 VAL A C 1
ATOM 800 O O . VAL A 1 97 ? -17.475 3.320 19.640 1.00 77.62 97 VAL A O 1
ATOM 803 N N . LEU A 1 98 ? -18.237 4.194 21.561 1.00 75.12 98 LEU A N 1
ATOM 804 C CA . LEU A 1 98 ? -16.972 4.217 22.288 1.00 75.12 98 LEU A CA 1
ATOM 805 C C . LEU A 1 98 ? -16.821 2.928 23.112 1.00 75.12 98 LEU A C 1
ATOM 807 O O . LEU A 1 98 ? -17.741 2.115 23.190 1.00 75.12 98 LEU A O 1
ATOM 811 N N . GLN A 1 99 ? -15.654 2.723 23.724 1.00 71.56 99 GLN A N 1
ATOM 812 C CA . GLN A 1 99 ? -15.345 1.482 24.448 1.00 71.56 99 GLN A CA 1
ATOM 813 C C . GLN A 1 99 ? -16.321 1.190 25.601 1.00 71.56 99 GLN A C 1
ATOM 815 O O . GLN A 1 99 ? -16.606 0.030 25.887 1.00 71.56 99 GLN A O 1
ATOM 820 N N . ASP A 1 100 ? -16.825 2.231 26.257 1.00 77.69 100 ASP A N 1
ATOM 821 C CA . ASP A 1 100 ? -17.638 2.164 27.473 1.00 77.69 100 ASP A CA 1
ATOM 822 C C . ASP A 1 100 ? -19.043 2.771 27.315 1.00 77.69 100 ASP A C 1
ATOM 824 O O . ASP A 1 100 ? -19.870 2.652 28.218 1.00 77.69 100 ASP A O 1
ATOM 828 N N . ARG A 1 101 ? -19.332 3.442 26.192 1.00 76.69 101 ARG A N 1
ATOM 829 C CA . ARG A 1 101 ? -20.575 4.207 26.006 1.00 76.69 101 ARG A CA 1
ATOM 830 C C . ARG A 1 101 ? -20.928 4.436 24.544 1.00 76.69 101 ARG A C 1
ATOM 832 O O . ARG A 1 101 ? -20.090 4.337 23.656 1.00 76.69 101 ARG A O 1
ATOM 839 N N . VAL A 1 102 ? -22.167 4.853 24.318 1.00 82.75 102 VAL A N 1
ATOM 840 C CA . VAL A 1 102 ? -22.659 5.320 23.020 1.00 82.75 102 VAL A CA 1
ATOM 841 C C . VAL A 1 102 ? -23.011 6.800 23.128 1.00 82.75 102 VAL A C 1
ATOM 843 O O . VAL A 1 102 ? -23.626 7.222 24.107 1.00 82.75 102 VAL A O 1
ATOM 846 N N . LYS A 1 103 ? -22.624 7.589 22.129 1.00 83.38 103 LYS A N 1
ATOM 847 C CA . LYS A 1 103 ? -22.972 9.005 22.001 1.00 83.38 103 LYS A CA 1
ATOM 848 C C . LYS A 1 103 ? -23.698 9.249 20.686 1.00 83.38 103 LYS A C 1
ATOM 850 O O . LYS A 1 103 ? -23.398 8.614 19.680 1.00 83.38 103 LYS A O 1
ATOM 855 N N . VAL A 1 104 ? -24.625 10.200 20.694 1.00 88.00 104 VAL A N 1
ATOM 856 C CA . VAL A 1 104 ? -25.269 10.711 19.482 1.00 88.00 104 VAL A CA 1
ATOM 857 C C . VAL A 1 104 ? -24.977 12.199 19.403 1.00 88.00 104 VAL A C 1
ATOM 859 O O . VAL A 1 104 ? -25.343 12.949 20.306 1.00 88.00 104 VAL A O 1
ATOM 862 N N . TYR A 1 105 ? -24.312 12.613 18.335 1.00 87.31 105 TYR A N 1
ATOM 863 C CA . TYR A 1 105 ? -23.978 14.005 18.075 1.00 87.31 105 TYR A CA 1
ATOM 864 C C . TYR A 1 105 ? -24.848 14.538 16.958 1.00 87.31 105 TYR A C 1
ATOM 866 O O . TYR A 1 105 ? -25.065 13.853 15.967 1.00 87.31 105 TYR A O 1
ATOM 874 N N . ARG A 1 106 ? -25.327 15.768 17.103 1.00 89.50 106 ARG A N 1
ATOM 875 C CA . ARG A 1 106 ? -25.915 16.503 15.988 1.00 89.50 106 ARG A CA 1
ATOM 876 C C . ARG A 1 106 ? -24.789 17.214 15.245 1.00 89.50 106 ARG A C 1
ATOM 878 O O . ARG A 1 106 ? -24.066 17.998 15.855 1.00 89.50 106 ARG A O 1
ATOM 885 N N . LEU A 1 107 ? -24.645 16.923 13.959 1.00 90.44 107 LEU A N 1
ATOM 886 C CA . LEU A 1 107 ? -23.683 17.582 13.087 1.00 90.44 107 LEU A CA 1
ATOM 887 C C . LEU A 1 107 ? -24.278 18.891 12.568 1.00 90.44 107 LEU A C 1
ATOM 889 O O . LEU A 1 107 ? -25.474 18.975 12.278 1.00 90.44 107 LEU A O 1
ATOM 893 N N . ASN A 1 108 ? -23.429 19.906 12.450 1.00 88.88 108 ASN A N 1
ATOM 894 C CA . ASN A 1 108 ? -23.816 21.208 11.926 1.00 88.88 108 ASN A CA 1
ATOM 895 C C . ASN A 1 108 ? -23.316 21.347 10.491 1.00 88.88 108 ASN A C 1
ATOM 897 O O . ASN A 1 108 ? -22.157 21.052 10.206 1.00 88.88 108 ASN A O 1
ATOM 901 N N . PHE A 1 109 ? -24.192 21.826 9.612 1.00 88.31 109 PHE A N 1
ATOM 902 C CA . PHE A 1 109 ? -23.804 22.237 8.270 1.00 88.31 109 PHE A CA 1
ATOM 903 C C . PHE A 1 109 ? -23.183 23.626 8.338 1.00 88.31 109 PHE A C 1
ATOM 905 O O . PHE A 1 109 ? -23.792 24.549 8.880 1.00 88.31 109 PHE A O 1
ATOM 912 N N . ARG A 1 110 ? -21.982 23.742 7.786 1.00 88.44 110 ARG A N 1
ATOM 913 C CA . ARG A 1 110 ? -21.262 24.996 7.579 1.00 88.44 110 ARG A CA 1
ATOM 914 C C . ARG A 1 110 ? -21.489 25.500 6.156 1.00 88.44 110 ARG A C 1
ATOM 916 O O . ARG A 1 110 ? -21.830 24.713 5.263 1.00 88.44 110 ARG A O 1
ATOM 923 N N . ASP A 1 111 ? -21.306 26.800 5.958 1.00 81.19 111 ASP A N 1
ATOM 924 C CA . ASP A 1 111 ? -21.446 27.426 4.646 1.00 81.19 111 ASP A CA 1
ATOM 925 C C . ASP A 1 111 ? -20.329 26.981 3.696 1.00 81.19 111 ASP A C 1
ATOM 927 O O . ASP A 1 111 ? -19.179 26.791 4.085 1.00 81.19 111 ASP A O 1
ATOM 931 N N . VAL A 1 112 ? -20.664 26.846 2.411 1.00 75.94 112 VAL A N 1
ATOM 932 C CA . VAL A 1 112 ? -19.746 26.334 1.373 1.00 75.94 112 VAL A CA 1
ATOM 933 C C . VAL A 1 112 ? -18.480 27.197 1.246 1.00 75.94 112 VAL A C 1
ATOM 935 O O . VAL A 1 112 ? -17.406 26.679 0.951 1.00 75.94 112 VAL A O 1
ATOM 938 N N . GLY A 1 113 ? -18.583 28.505 1.511 1.00 64.25 113 GLY A N 1
ATOM 939 C CA . GLY A 1 113 ? -17.453 29.439 1.457 1.00 64.25 113 GLY A CA 1
ATOM 940 C C . GLY A 1 113 ? -16.377 29.189 2.519 1.00 64.25 113 GLY A C 1
ATOM 941 O O . GLY A 1 113 ? -15.210 29.485 2.266 1.00 64.25 113 GLY A O 1
ATOM 942 N N . GLU A 1 114 ? -16.732 28.585 3.658 1.00 61.22 114 GLU A N 1
ATOM 943 C CA . GLU A 1 114 ? -15.784 28.270 4.740 1.00 61.22 114 GLU A CA 1
ATOM 944 C C . GLU A 1 114 ? -14.824 27.131 4.367 1.00 61.22 114 GLU A C 1
ATOM 946 O O . GLU A 1 114 ? -13.777 26.981 4.985 1.00 61.22 114 GLU A O 1
ATOM 951 N N . PHE A 1 115 ? -15.138 26.359 3.321 1.00 54.84 115 PHE A N 1
ATOM 952 C CA . PHE A 1 115 ? -14.286 25.280 2.809 1.00 54.84 115 PHE A CA 1
ATOM 953 C C . PHE A 1 115 ? -13.412 25.702 1.615 1.00 54.84 115 PHE A C 1
ATOM 955 O O . PHE A 1 115 ? -12.753 24.859 1.009 1.00 54.84 115 PHE A O 1
ATOM 962 N N . SER A 1 116 ? -13.399 26.994 1.254 1.00 42.31 116 SER A N 1
ATOM 963 C CA . SER A 1 116 ? -12.644 27.515 0.101 1.00 42.31 116 SER A CA 1
ATOM 964 C C . SER A 1 116 ? -11.209 27.964 0.410 1.00 42.31 116 SER A C 1
ATOM 966 O O . SER A 1 116 ? -10.459 28.293 -0.513 1.00 42.31 116 SER A O 1
ATOM 968 N N . GLU A 1 117 ? -10.775 27.922 1.671 1.00 36.91 117 GLU A N 1
ATOM 969 C CA . GLU A 1 117 ? -9.382 28.188 2.031 1.00 36.91 117 GLU A CA 1
ATOM 970 C C . GLU A 1 117 ? -8.583 26.886 2.146 1.00 36.91 117 GLU A C 1
ATOM 972 O O . GLU A 1 117 ? -8.877 26.000 2.944 1.00 36.91 117 GLU A O 1
ATOM 977 N N . LYS A 1 118 ? -7.535 26.783 1.319 1.00 39.19 118 LYS A N 1
ATOM 978 C CA . LYS A 1 118 ? -6.488 25.764 1.422 1.00 39.19 118 LYS A CA 1
ATOM 979 C C . LYS A 1 118 ? -5.866 25.812 2.820 1.00 39.19 118 LYS A C 1
ATOM 981 O O . LYS A 1 118 ? -4.940 26.590 3.051 1.00 39.19 118 LYS A O 1
ATOM 986 N N . GLU A 1 119 ? -6.309 24.951 3.730 1.00 31.09 119 GLU A N 1
ATOM 987 C CA . GLU A 1 119 ? -5.607 24.714 4.990 1.00 31.09 119 GLU A CA 1
ATOM 988 C C . GLU A 1 119 ? -4.298 23.956 4.724 1.00 31.09 119 GLU A C 1
ATOM 990 O O . GLU A 1 119 ? -4.182 22.738 4.828 1.00 31.09 119 GLU A O 1
ATOM 995 N N . SER A 1 120 ? -3.256 24.713 4.384 1.00 30.09 120 SER A N 1
ATOM 996 C CA . SER A 1 120 ? -1.866 24.283 4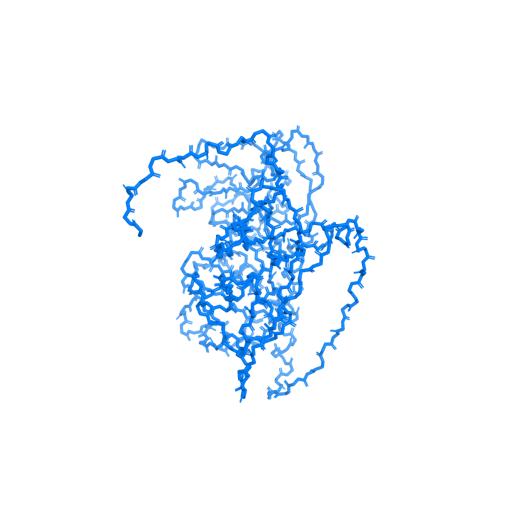.478 1.00 30.09 120 SER A CA 1
ATOM 997 C C . SER A 1 120 ? -1.430 24.297 5.949 1.00 30.09 120 SER A C 1
ATOM 999 O O . SER A 1 120 ? -0.712 25.196 6.389 1.00 30.09 120 SER A O 1
ATOM 1001 N N . GLY A 1 121 ? -1.884 23.319 6.730 1.00 27.84 121 GLY A N 1
ATOM 1002 C CA . GLY A 1 121 ? -1.485 23.125 8.125 1.00 27.84 121 GLY A CA 1
ATOM 1003 C C . GLY A 1 121 ? -0.668 21.847 8.282 1.00 27.84 121 GLY A C 1
ATOM 1004 O O . GLY A 1 121 ? -1.214 20.755 8.226 1.00 27.84 121 GLY A O 1
ATOM 1005 N N . LYS A 1 122 ? 0.652 21.963 8.474 1.00 25.58 122 LYS A N 1
ATOM 1006 C CA . LYS A 1 122 ? 1.559 20.817 8.683 1.00 25.58 122 LYS A CA 1
ATOM 1007 C C . LYS A 1 122 ? 1.178 20.014 9.941 1.00 25.58 122 LYS A C 1
ATOM 1009 O O . LYS A 1 122 ? 1.266 20.581 11.034 1.00 25.58 122 LYS A O 1
ATOM 1014 N N . PRO A 1 123 ? 0.941 18.693 9.859 1.00 28.17 123 PRO A N 1
ATOM 1015 C CA . PRO A 1 123 ? 0.967 17.833 11.032 1.00 28.17 123 PRO A CA 1
ATOM 1016 C C . PRO A 1 123 ? 2.416 17.463 11.360 1.00 28.17 123 PRO A C 1
ATOM 1018 O O . PRO A 1 123 ? 3.131 16.826 10.585 1.00 28.17 123 PRO A O 1
ATOM 1021 N N . ARG A 1 124 ? 2.868 17.884 12.538 1.00 25.83 124 ARG A N 1
ATOM 1022 C CA . ARG A 1 124 ? 4.126 17.450 13.146 1.00 25.83 124 ARG A CA 1
ATOM 1023 C C . ARG A 1 124 ? 3.887 16.063 13.744 1.00 25.83 124 ARG A C 1
ATOM 1025 O O . ARG A 1 124 ? 3.001 15.915 14.580 1.00 25.83 124 ARG A O 1
ATOM 1032 N N . ALA A 1 125 ? 4.670 15.065 13.339 1.00 24.77 125 ALA A N 1
ATOM 1033 C CA . ALA A 1 125 ? 4.613 13.731 13.931 1.00 24.77 125 ALA A CA 1
ATOM 1034 C C . ALA A 1 125 ? 4.956 13.806 15.430 1.00 24.77 125 ALA A C 1
ATOM 1036 O O . ALA A 1 125 ? 6.110 14.008 15.813 1.00 24.77 125 ALA A O 1
ATOM 1037 N N . GLY A 1 126 ? 3.942 13.671 16.282 1.00 25.23 126 GLY A N 1
ATOM 1038 C CA . GLY A 1 126 ? 4.124 13.342 17.686 1.00 25.23 126 GLY A CA 1
ATOM 1039 C C . GLY A 1 126 ? 4.304 11.835 17.800 1.00 25.23 126 GLY A C 1
ATOM 1040 O O . GLY A 1 126 ? 3.385 11.083 17.490 1.00 25.23 126 GLY A O 1
ATOM 1041 N N . LEU A 1 127 ? 5.488 11.390 18.228 1.00 27.72 127 LEU A N 1
ATOM 1042 C CA . LEU A 1 127 ? 5.655 10.037 18.753 1.00 27.72 127 LEU A CA 1
ATOM 1043 C C . LEU A 1 127 ? 4.723 9.902 19.964 1.00 27.72 127 LEU A C 1
ATOM 1045 O O . LEU A 1 127 ? 5.031 10.421 21.039 1.00 27.72 127 LEU A O 1
ATOM 1049 N N . GLU A 1 128 ? 3.594 9.215 19.805 1.00 27.41 128 GLU A N 1
ATOM 1050 C CA . GLU A 1 128 ? 2.824 8.787 20.965 1.00 27.41 128 GLU A CA 1
ATOM 1051 C C . GLU A 1 128 ? 3.584 7.685 21.703 1.00 27.41 128 GLU A C 1
ATOM 1053 O O . GLU A 1 128 ? 4.090 6.711 21.137 1.00 27.41 128 GLU A O 1
ATOM 1058 N N . SER A 1 129 ? 3.718 7.917 23.002 1.00 28.92 129 SER A N 1
ATOM 1059 C CA . SER A 1 129 ? 4.503 7.141 23.936 1.00 28.92 129 SER A CA 1
ATOM 1060 C C . SER A 1 129 ? 3.911 5.754 24.186 1.00 28.92 129 SER A C 1
ATOM 1062 O O . SER A 1 129 ? 2.706 5.512 24.192 1.00 28.92 129 SER A O 1
ATOM 1064 N N . ARG A 1 130 ? 4.843 4.826 24.410 1.00 42.94 130 ARG A N 1
ATOM 1065 C CA . ARG A 1 130 ? 4.667 3.406 24.715 1.00 42.94 130 ARG A CA 1
ATOM 1066 C C . ARG A 1 130 ? 3.598 3.141 25.787 1.00 42.94 130 ARG A C 1
ATOM 1068 O O . ARG A 1 130 ? 3.840 3.364 26.971 1.00 42.94 130 ARG A O 1
ATOM 1075 N N . GLY A 1 131 ? 2.494 2.518 25.378 1.00 28.22 131 GLY A N 1
ATOM 1076 C CA . GLY A 1 131 ? 1.633 1.709 26.246 1.00 28.22 131 GLY A CA 1
ATOM 1077 C C . GLY A 1 131 ? 2.146 0.267 26.291 1.00 28.22 131 GLY A C 1
ATOM 1078 O O . GLY A 1 131 ? 2.217 -0.401 25.262 1.00 28.22 131 GLY A O 1
ATOM 1079 N N . GLY A 1 132 ? 2.586 -0.179 27.467 1.00 36.19 132 GLY A N 1
ATOM 1080 C CA . GLY A 1 132 ? 3.367 -1.400 27.655 1.00 36.19 132 GLY A CA 1
ATOM 1081 C C . GLY A 1 132 ? 2.604 -2.718 27.496 1.00 36.19 132 GLY A C 1
ATOM 1082 O O . GLY A 1 132 ? 1.497 -2.892 27.994 1.00 36.19 132 GLY A O 1
ATOM 1083 N N . SER A 1 133 ? 3.285 -3.688 26.884 1.00 34.28 133 SER A N 1
ATOM 1084 C CA . SER A 1 133 ? 3.107 -5.119 27.133 1.00 34.28 133 SER A CA 1
ATOM 1085 C C . SER A 1 133 ? 4.427 -5.824 26.795 1.00 34.28 133 SER A C 1
ATOM 1087 O O . SER A 1 133 ? 4.825 -5.858 25.636 1.00 34.28 133 SER A O 1
ATOM 1089 N N . GLY A 1 134 ? 5.151 -6.291 27.822 1.00 42.44 134 GLY A N 1
ATOM 1090 C CA . GLY A 1 134 ? 6.307 -7.197 27.716 1.00 42.44 134 GLY A CA 1
ATOM 1091 C C . GLY A 1 134 ? 7.329 -6.875 26.615 1.00 42.44 134 GLY A C 1
ATOM 1092 O O . GLY A 1 134 ? 7.470 -7.642 25.666 1.00 42.44 134 GLY A O 1
ATOM 1093 N N . ASN A 1 135 ? 8.040 -5.747 26.716 1.00 50.66 135 ASN A N 1
ATOM 1094 C CA . ASN A 1 135 ? 8.998 -5.318 25.691 1.00 50.66 135 ASN A CA 1
ATOM 1095 C C . ASN A 1 135 ? 10.207 -6.262 25.620 1.00 50.66 135 ASN A C 1
ATOM 1097 O O . ASN A 1 135 ? 11.150 -6.116 26.390 1.00 50.66 135 ASN A O 1
ATOM 1101 N N . ASN A 1 136 ? 10.207 -7.184 24.658 1.00 70.06 136 ASN A N 1
ATOM 1102 C CA . ASN A 1 136 ? 11.430 -7.807 24.164 1.00 70.06 136 ASN A CA 1
ATOM 1103 C C . ASN A 1 136 ? 12.144 -6.784 23.250 1.00 70.06 136 ASN A C 1
ATOM 1105 O O . ASN A 1 136 ? 11.628 -6.511 22.162 1.00 70.06 136 ASN A O 1
ATOM 1109 N N . PRO A 1 137 ? 13.287 -6.189 23.650 1.00 76.31 137 PRO A N 1
ATOM 1110 C CA . PRO A 1 137 ? 13.950 -5.139 22.871 1.00 76.31 137 PRO A CA 1
ATOM 1111 C C . PRO A 1 137 ? 14.326 -5.587 21.454 1.00 76.31 137 PRO A C 1
ATOM 1113 O O . PRO A 1 137 ? 14.147 -4.818 20.514 1.00 76.31 137 PRO A O 1
ATOM 1116 N N . ALA A 1 138 ? 14.727 -6.852 21.285 1.00 78.75 138 ALA A N 1
ATOM 1117 C CA . ALA A 1 138 ? 15.067 -7.423 19.981 1.00 78.75 138 ALA A CA 1
ATOM 1118 C C . ALA A 1 138 ? 13.856 -7.484 19.032 1.00 78.75 138 ALA A C 1
ATOM 1120 O O . ALA A 1 138 ? 13.995 -7.338 17.819 1.00 78.75 138 ALA A O 1
ATOM 1121 N N . LEU A 1 139 ? 12.644 -7.665 19.572 1.00 82.25 139 LEU A N 1
ATOM 1122 C CA . LEU A 1 139 ? 11.415 -7.643 18.777 1.00 82.25 139 LEU A CA 1
ATOM 1123 C C . LEU A 1 139 ? 11.109 -6.235 18.253 1.00 82.25 139 LEU A C 1
ATOM 1125 O O . LEU A 1 139 ? 10.684 -6.089 17.109 1.00 82.25 139 LEU A O 1
ATOM 1129 N N . ALA A 1 140 ? 11.292 -5.214 19.093 1.00 82.44 140 ALA A N 1
ATOM 1130 C CA . ALA A 1 140 ? 11.083 -3.824 18.702 1.00 82.44 140 ALA A CA 1
ATOM 1131 C C . ALA A 1 140 ? 12.124 -3.382 17.664 1.00 82.44 140 ALA A C 1
ATOM 1133 O O . ALA A 1 140 ? 11.754 -2.830 16.634 1.00 82.44 140 ALA A O 1
ATOM 1134 N N . GLU A 1 141 ? 13.398 -3.710 17.890 1.00 85.75 141 GLU A N 1
ATOM 1135 C CA . GLU A 1 141 ? 14.488 -3.454 16.942 1.00 85.75 141 GLU A CA 1
ATOM 1136 C C . GLU A 1 141 ? 14.217 -4.094 15.575 1.00 85.75 141 GLU A C 1
ATOM 1138 O O . GLU A 1 141 ? 14.352 -3.439 14.545 1.00 85.75 141 GLU A O 1
ATOM 1143 N N . MET A 1 142 ? 13.744 -5.344 15.545 1.00 87.69 142 MET A N 1
ATOM 1144 C CA . MET A 1 142 ? 13.421 -6.004 14.280 1.00 87.69 142 MET A CA 1
ATOM 1145 C C . MET A 1 142 ? 12.306 -5.297 13.508 1.00 87.69 142 MET A C 1
ATOM 1147 O O . MET A 1 142 ? 12.375 -5.189 12.288 1.00 87.69 142 MET A O 1
ATOM 1151 N N . ARG A 1 143 ? 11.280 -4.784 14.194 1.00 90.62 143 ARG A N 1
ATOM 1152 C CA . ARG A 1 143 ? 10.204 -4.025 13.535 1.00 90.62 143 ARG A CA 1
ATOM 1153 C C . ARG A 1 143 ? 10.726 -2.740 12.901 1.00 90.62 143 ARG A C 1
ATOM 1155 O O . ARG A 1 143 ? 10.310 -2.424 11.792 1.00 90.62 143 ARG A O 1
ATOM 1162 N N . GLU A 1 144 ? 11.665 -2.060 13.554 1.00 88.56 144 GLU A N 1
ATOM 1163 C CA . GLU A 1 144 ? 12.340 -0.886 12.990 1.00 88.56 144 GLU A CA 1
ATOM 1164 C C . GLU A 1 144 ? 13.200 -1.242 11.769 1.00 88.56 144 GLU A C 1
ATOM 1166 O O . GLU A 1 144 ? 13.187 -0.513 10.779 1.00 88.56 144 GLU A O 1
ATOM 1171 N N . ILE A 1 145 ? 13.905 -2.379 11.791 1.00 90.38 145 ILE A N 1
ATOM 1172 C CA . ILE A 1 145 ? 14.669 -2.872 10.631 1.00 90.38 145 ILE A CA 1
ATOM 1173 C C . ILE A 1 145 ? 13.736 -3.141 9.445 1.00 90.38 145 ILE A C 1
ATOM 1175 O O . ILE A 1 145 ? 14.001 -2.680 8.334 1.00 90.38 145 ILE A O 1
ATOM 1179 N N . LEU A 1 146 ? 12.627 -3.853 9.674 1.00 94.19 146 LEU A N 1
ATOM 1180 C CA . LEU A 1 146 ? 11.636 -4.120 8.630 1.00 94.19 146 LEU A CA 1
ATOM 1181 C C . LEU A 1 146 ? 11.026 -2.823 8.095 1.00 94.19 146 LEU A C 1
ATOM 1183 O O . LEU A 1 146 ? 10.864 -2.681 6.886 1.00 94.19 146 LEU A O 1
ATOM 1187 N N . TYR A 1 147 ? 10.711 -1.876 8.982 1.00 94.19 147 TYR A N 1
ATOM 1188 C CA . TYR A 1 147 ? 10.183 -0.574 8.593 1.00 94.19 147 TYR A CA 1
ATOM 1189 C C . TYR A 1 147 ? 11.165 0.166 7.684 1.00 94.19 147 TYR A C 1
ATOM 1191 O O . TYR A 1 147 ? 10.782 0.558 6.589 1.00 94.19 147 TYR A O 1
ATOM 1199 N N . ARG A 1 148 ? 12.446 0.266 8.063 1.00 90.56 148 ARG A N 1
ATOM 1200 C CA . ARG A 1 148 ? 13.479 0.911 7.232 1.00 90.56 148 ARG A CA 1
ATOM 1201 C C . ARG A 1 148 ? 13.614 0.261 5.859 1.00 90.56 148 ARG A C 1
ATOM 1203 O O . ARG A 1 148 ? 13.590 0.976 4.866 1.00 90.56 148 ARG A O 1
ATOM 1210 N N . ARG A 1 149 ? 13.654 -1.074 5.791 1.00 95.06 149 ARG A N 1
ATOM 1211 C CA . ARG A 1 149 ? 13.668 -1.802 4.509 1.00 95.06 149 ARG A CA 1
ATOM 1212 C C . ARG A 1 149 ? 12.444 -1.468 3.659 1.00 95.06 149 ARG A C 1
ATOM 1214 O O . ARG A 1 149 ? 12.575 -1.264 2.463 1.00 95.06 149 ARG A O 1
ATOM 1221 N N . ALA A 1 150 ? 11.253 -1.397 4.252 1.00 95.38 150 ALA A N 1
ATOM 1222 C CA . ALA A 1 150 ? 10.045 -1.017 3.522 1.00 95.38 150 ALA A CA 1
ATOM 1223 C C . ALA A 1 150 ? 10.115 0.428 2.996 1.00 95.38 150 ALA A C 1
ATOM 1225 O O . ALA A 1 150 ? 9.766 0.660 1.840 1.00 95.38 150 ALA A O 1
ATOM 1226 N N . VAL A 1 151 ? 10.601 1.371 3.811 1.00 89.75 151 VAL A N 1
ATOM 1227 C CA . VAL A 1 151 ? 10.797 2.776 3.418 1.00 89.75 151 VAL A CA 1
ATOM 1228 C C . VAL A 1 151 ? 11.804 2.901 2.277 1.00 89.75 151 VAL A C 1
ATOM 1230 O O . VAL A 1 151 ? 11.522 3.609 1.317 1.00 89.75 151 VAL A O 1
ATOM 1233 N N . GLU A 1 152 ? 12.913 2.157 2.304 1.00 94.31 152 GLU A N 1
ATOM 1234 C CA . GLU A 1 152 ? 13.890 2.132 1.204 1.00 94.31 152 GLU A CA 1
ATOM 1235 C C . GLU A 1 152 ? 13.241 1.757 -0.137 1.00 94.31 152 GLU A C 1
ATOM 1237 O O . GLU A 1 152 ? 13.582 2.340 -1.161 1.00 94.31 152 GLU A O 1
ATOM 1242 N N . LEU A 1 153 ? 12.268 0.836 -0.147 1.00 97.44 153 LEU A N 1
ATOM 1243 C CA . LEU A 1 153 ? 11.551 0.445 -1.371 1.00 97.44 153 LEU A CA 1
ATOM 1244 C C . LEU A 1 153 ? 10.509 1.481 -1.822 1.00 97.44 153 LEU A C 1
ATOM 1246 O O . LEU A 1 153 ? 10.239 1.580 -3.021 1.00 97.44 153 LEU A O 1
ATOM 1250 N N . VAL A 1 154 ? 9.917 2.229 -0.885 1.00 92.12 154 VAL A N 1
ATOM 1251 C CA . VAL A 1 154 ? 8.998 3.343 -1.183 1.00 92.12 154 VAL A CA 1
ATOM 1252 C C . VAL A 1 154 ? 9.765 4.535 -1.746 1.00 92.12 154 VAL A C 1
ATOM 1254 O O . VAL A 1 154 ? 9.325 5.138 -2.717 1.00 92.12 154 VAL A O 1
ATOM 1257 N N . GLU A 1 155 ? 10.901 4.878 -1.142 1.00 90.06 155 GLU A N 1
ATOM 1258 C CA . GLU A 1 155 ? 11.678 6.083 -1.450 1.00 90.06 155 GLU A CA 1
ATOM 1259 C C . GLU A 1 155 ? 12.729 5.863 -2.547 1.00 90.06 155 GLU A C 1
ATOM 1261 O O . GLU A 1 155 ? 13.378 6.819 -2.977 1.00 90.06 155 GLU A O 1
ATOM 1266 N N . TYR A 1 156 ? 12.894 4.625 -3.030 1.00 97.31 156 TYR A N 1
ATOM 1267 C CA . TYR A 1 156 ? 13.848 4.309 -4.088 1.00 97.31 156 TYR A CA 1
ATOM 1268 C C . TYR A 1 156 ? 13.557 5.109 -5.360 1.00 97.31 156 TYR A C 1
ATOM 1270 O O . TYR A 1 156 ? 12.471 5.005 -5.937 1.00 97.31 156 TYR A O 1
ATOM 1278 N N . ARG A 1 157 ? 14.553 5.871 -5.817 1.00 97.06 157 ARG A N 1
ATOM 1279 C CA . ARG A 1 157 ? 14.482 6.672 -7.040 1.00 97.06 157 ARG A CA 1
ATOM 1280 C C . ARG A 1 157 ? 15.140 5.958 -8.207 1.00 97.06 157 ARG A C 1
ATOM 1282 O O . ARG A 1 157 ? 16.213 5.376 -8.060 1.00 97.06 157 ARG A O 1
ATOM 1289 N N . TRP A 1 158 ? 14.518 6.043 -9.373 1.00 97.81 158 TRP A N 1
ATOM 1290 C CA . TRP A 1 158 ? 15.023 5.456 -10.609 1.00 97.81 158 TRP A CA 1
ATOM 1291 C C . TRP A 1 158 ? 14.549 6.251 -11.822 1.00 97.81 158 TRP A C 1
ATOM 1293 O O . TRP A 1 158 ? 13.556 6.972 -11.770 1.00 97.81 158 TRP A O 1
ATOM 1303 N N . ILE A 1 159 ? 15.268 6.114 -12.934 1.00 97.56 159 ILE A N 1
ATOM 1304 C CA . ILE A 1 159 ? 14.942 6.821 -14.171 1.00 97.56 159 ILE A CA 1
ATOM 1305 C C . ILE A 1 159 ? 14.092 5.924 -15.066 1.00 97.56 159 ILE A C 1
ATOM 1307 O O . ILE A 1 159 ? 14.552 4.891 -15.563 1.00 97.56 159 ILE A O 1
ATOM 1311 N N . TYR A 1 160 ? 12.854 6.334 -15.315 1.00 97.25 160 TYR A N 1
ATOM 1312 C CA . TYR A 1 160 ? 12.003 5.722 -16.321 1.00 97.25 160 TYR A CA 1
ATOM 1313 C C . TYR A 1 160 ? 12.362 6.242 -17.712 1.00 97.25 160 TYR A C 1
ATOM 1315 O O . TYR A 1 160 ? 12.492 7.443 -17.912 1.00 97.25 160 TYR A O 1
ATOM 1323 N N . LYS A 1 161 ? 12.503 5.337 -18.687 1.00 97.31 161 LYS A N 1
ATOM 1324 C CA . LYS A 1 161 ? 12.707 5.667 -20.101 1.00 97.31 161 LYS A CA 1
ATOM 1325 C C . LYS A 1 161 ? 11.685 4.879 -20.923 1.00 97.31 161 LYS A C 1
ATOM 1327 O O . LYS A 1 161 ? 11.848 3.661 -21.023 1.00 97.31 161 LYS A O 1
ATOM 1332 N N . PRO A 1 162 ? 10.669 5.518 -21.534 1.00 95.50 162 PRO A N 1
ATOM 1333 C CA . PRO A 1 162 ? 9.597 4.815 -22.244 1.00 95.50 162 PRO A CA 1
ATOM 1334 C C . PRO A 1 162 ? 10.098 3.833 -23.310 1.00 95.50 162 PRO A C 1
ATOM 1336 O O . PRO A 1 162 ? 9.610 2.710 -23.394 1.00 95.50 162 PRO A O 1
ATOM 1339 N N . ALA A 1 163 ? 11.141 4.214 -24.058 1.00 94.81 163 ALA A N 1
ATOM 1340 C CA . ALA A 1 163 ? 11.751 3.390 -25.107 1.00 94.81 163 ALA A CA 1
ATOM 1341 C C . ALA A 1 163 ? 12.386 2.078 -24.605 1.00 94.81 163 ALA A C 1
ATOM 1343 O O . ALA A 1 163 ? 12.719 1.211 -25.408 1.00 94.81 163 ALA A O 1
ATOM 1344 N N . HIS A 1 164 ? 12.591 1.943 -23.295 1.00 93.75 164 HIS A N 1
ATOM 1345 C CA . HIS A 1 164 ? 13.141 0.753 -22.655 1.00 93.75 164 HIS A CA 1
ATOM 1346 C C . HIS A 1 164 ? 12.088 0.113 -21.746 1.00 93.75 164 HIS A C 1
ATOM 1348 O O . HIS A 1 164 ? 11.611 -0.990 -21.986 1.00 93.75 164 HIS A O 1
ATOM 1354 N N . HIS A 1 165 ? 11.689 0.853 -20.716 1.00 95.75 165 HIS A N 1
ATOM 1355 C CA . HIS A 1 165 ? 10.926 0.348 -19.582 1.00 95.75 165 HIS A CA 1
ATOM 1356 C C . HIS A 1 165 ? 9.417 0.287 -19.859 1.00 95.75 165 HIS A C 1
ATOM 1358 O O . HIS A 1 165 ? 8.693 -0.405 -19.149 1.00 95.75 165 HIS A O 1
ATOM 1364 N N . GLY A 1 166 ? 8.945 0.999 -20.889 1.00 91.06 166 GLY A N 1
ATOM 1365 C CA . GLY A 1 166 ? 7.545 1.028 -21.318 1.00 91.06 166 GLY A CA 1
ATOM 1366 C C . GLY A 1 166 ? 7.219 0.076 -22.475 1.00 91.06 166 GLY A C 1
ATOM 1367 O O . GLY A 1 166 ? 6.096 0.091 -22.982 1.00 91.06 166 GLY A O 1
ATOM 1368 N N . VAL A 1 167 ? 8.182 -0.737 -22.925 1.00 89.44 167 VAL A N 1
ATOM 1369 C CA . VAL A 1 167 ? 7.993 -1.673 -24.042 1.00 89.44 167 VAL A CA 1
ATOM 1370 C C . VAL A 1 167 ? 7.195 -2.883 -23.559 1.00 89.44 167 VAL A C 1
ATOM 1372 O O . VAL A 1 167 ? 7.724 -3.763 -22.885 1.00 89.44 167 VAL A O 1
ATOM 1375 N N . LYS A 1 168 ? 5.900 -2.905 -23.888 1.00 83.50 168 LYS A N 1
ATOM 1376 C CA . LYS A 1 168 ? 4.956 -3.931 -23.424 1.00 83.50 168 LYS A CA 1
ATOM 1377 C C . LYS A 1 168 ? 5.086 -5.241 -24.195 1.00 83.50 168 LYS A C 1
ATOM 1379 O O . LYS A 1 168 ? 5.285 -5.243 -25.410 1.00 83.50 168 LYS A O 1
ATOM 1384 N N . PHE A 1 169 ? 4.843 -6.345 -23.497 1.00 82.88 169 PHE A N 1
ATOM 1385 C CA . PHE A 1 169 ? 4.518 -7.637 -24.102 1.00 82.88 169 PHE A CA 1
ATOM 1386 C C . PHE A 1 169 ? 3.000 -7.755 -24.320 1.00 82.88 169 PHE A C 1
ATOM 1388 O O . PHE A 1 169 ? 2.228 -7.072 -23.647 1.00 82.88 169 PHE A O 1
ATOM 1395 N N . ALA A 1 170 ? 2.565 -8.626 -25.239 1.00 78.25 170 ALA A N 1
ATOM 1396 C CA . ALA A 1 170 ? 1.158 -8.741 -25.650 1.00 78.25 170 ALA A CA 1
ATOM 1397 C C . ALA A 1 170 ? 0.179 -8.990 -24.482 1.00 78.25 170 ALA A C 1
ATOM 1399 O O . ALA A 1 170 ? -0.890 -8.388 -24.455 1.00 78.25 170 ALA A O 1
ATOM 1400 N N . ASP A 1 171 ? 0.577 -9.795 -23.492 1.00 82.69 171 ASP A N 1
ATOM 1401 C CA . ASP A 1 171 ? -0.254 -10.167 -22.334 1.00 82.69 171 ASP A CA 1
ATOM 1402 C C . ASP A 1 171 ? 0.138 -9.406 -21.054 1.00 82.69 171 ASP A C 1
ATOM 1404 O O . ASP A 1 171 ? 0.050 -9.919 -19.935 1.00 82.69 171 ASP A O 1
ATOM 1408 N N . THR A 1 172 ? 0.617 -8.172 -21.209 1.00 85.31 172 THR A N 1
ATOM 1409 C CA . THR A 1 172 ? 1.019 -7.310 -20.090 1.00 85.31 172 THR A CA 1
ATOM 1410 C C . THR A 1 172 ? 0.449 -5.908 -20.254 1.00 85.31 172 THR A C 1
ATOM 1412 O O . THR A 1 172 ? 0.274 -5.418 -21.369 1.00 85.31 172 THR A O 1
ATOM 1415 N N . ASP A 1 173 ? 0.201 -5.228 -19.137 1.00 89.31 173 ASP A N 1
ATOM 1416 C CA . ASP A 1 173 ? -0.039 -3.785 -19.146 1.00 89.31 173 ASP A CA 1
ATOM 1417 C C . ASP A 1 173 ? 0.802 -3.110 -18.059 1.00 89.31 173 ASP A C 1
ATOM 1419 O O . ASP A 1 173 ? 1.163 -3.723 -17.051 1.00 89.31 173 ASP A O 1
ATOM 1423 N N . LEU A 1 174 ? 1.163 -1.853 -18.307 1.00 90.94 174 LEU A N 1
ATOM 1424 C CA . LEU A 1 174 ? 1.991 -1.069 -17.396 1.00 90.94 174 LEU A CA 1
ATOM 1425 C C . LEU A 1 174 ? 1.154 -0.548 -16.223 1.00 90.94 174 LEU A C 1
ATOM 1427 O O . LEU A 1 174 ? -0.044 -0.294 -16.388 1.00 90.94 174 LEU A O 1
ATOM 1431 N N . PRO A 1 175 ? 1.791 -0.294 -15.069 1.00 90.81 175 PRO A N 1
ATOM 1432 C CA . PRO A 1 175 ? 1.216 0.515 -14.005 1.00 90.81 175 PRO A CA 1
ATOM 1433 C C . PRO A 1 175 ? 0.591 1.816 -14.524 1.00 90.81 175 PRO A C 1
ATOM 1435 O O . PRO A 1 175 ? 1.190 2.482 -15.368 1.00 90.81 175 PRO A O 1
ATOM 1438 N N . TYR A 1 176 ? -0.583 2.202 -14.008 1.00 86.31 176 TYR A N 1
ATOM 1439 C CA . TYR A 1 176 ? -1.359 3.343 -14.518 1.00 86.31 176 TYR A CA 1
ATOM 1440 C C . TYR A 1 176 ? -0.528 4.627 -14.664 1.00 86.31 176 TYR A C 1
ATOM 1442 O O . TYR A 1 176 ? -0.483 5.210 -15.744 1.00 86.31 176 TYR A O 1
ATOM 1450 N N . TYR A 1 177 ? 0.199 5.021 -13.613 1.00 83.31 177 TYR A N 1
ATOM 1451 C CA . TYR A 1 177 ? 1.062 6.205 -13.649 1.00 83.31 177 TYR A CA 1
ATOM 1452 C C . TYR A 1 177 ? 2.195 6.123 -14.684 1.00 83.31 177 TYR A C 1
ATOM 1454 O O . TYR A 1 177 ? 2.532 7.139 -15.274 1.00 83.31 177 TYR A O 1
ATOM 1462 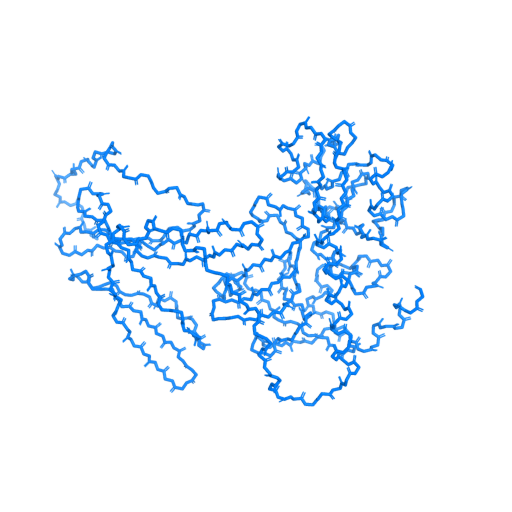N N . ILE A 1 178 ? 2.750 4.934 -14.954 1.00 90.50 178 ILE A N 1
ATOM 1463 C CA . ILE A 1 178 ? 3.813 4.734 -15.956 1.00 90.50 178 ILE A CA 1
ATOM 1464 C C . ILE A 1 178 ? 3.237 4.760 -17.371 1.00 90.50 178 ILE A C 1
ATOM 1466 O O . ILE A 1 178 ? 3.840 5.312 -18.287 1.00 90.50 178 ILE A O 1
ATOM 1470 N N . LYS A 1 179 ? 2.048 4.179 -17.556 1.00 85.56 179 LYS A N 1
ATOM 1471 C CA . LYS A 1 179 ? 1.362 4.084 -18.850 1.00 85.56 179 LYS A CA 1
ATOM 1472 C C . LYS A 1 179 ? 1.115 5.450 -19.496 1.00 85.56 179 LYS A C 1
ATOM 1474 O O . LYS A 1 179 ? 1.039 5.522 -20.718 1.00 85.56 179 LYS A O 1
ATOM 1479 N N . MET A 1 180 ? 0.971 6.497 -18.687 1.00 85.25 180 MET A N 1
ATOM 1480 C CA . MET A 1 180 ? 0.724 7.866 -19.145 1.00 85.25 180 MET A CA 1
ATOM 1481 C C . MET A 1 180 ? 2.006 8.652 -19.464 1.00 85.25 180 MET A C 1
ATOM 1483 O O . MET A 1 180 ? 1.909 9.763 -19.976 1.00 85.25 180 MET A O 1
ATOM 1487 N N . LEU A 1 181 ? 3.191 8.109 -19.166 1.00 89.75 181 LEU A N 1
ATOM 1488 C CA . LEU A 1 181 ? 4.468 8.793 -19.373 1.00 89.75 181 LEU A CA 1
ATOM 1489 C C . LEU A 1 181 ? 5.049 8.474 -20.753 1.00 89.75 181 LEU A C 1
ATOM 1491 O O . LEU A 1 181 ? 5.384 7.326 -21.059 1.00 89.75 181 LEU A O 1
ATOM 1495 N N . ASP A 1 182 ? 5.233 9.514 -21.561 1.00 92.19 182 ASP A N 1
ATOM 1496 C CA . ASP A 1 182 ? 5.806 9.467 -22.912 1.00 92.19 182 ASP A CA 1
ATOM 1497 C C . ASP A 1 182 ? 7.246 10.008 -22.988 1.00 92.19 182 ASP A C 1
ATOM 1499 O O . ASP A 1 182 ? 7.868 10.005 -24.052 1.00 92.19 182 ASP A O 1
ATOM 1503 N N . ARG A 1 183 ? 7.808 10.415 -21.847 1.00 93.56 183 ARG A N 1
ATOM 1504 C CA . ARG A 1 183 ? 9.155 10.980 -21.716 1.00 93.56 183 ARG A CA 1
ATOM 1505 C C . ARG A 1 183 ? 9.950 10.322 -20.594 1.00 93.56 183 ARG A C 1
ATOM 1507 O O . ARG A 1 183 ? 9.410 9.602 -19.758 1.00 93.56 183 ARG A O 1
ATOM 1514 N N . GLU A 1 184 ? 11.250 10.589 -20.599 1.00 97.00 184 GLU A N 1
ATOM 1515 C CA . GLU A 1 184 ? 12.126 10.241 -19.485 1.00 97.00 184 GLU A CA 1
ATOM 1516 C C . GLU A 1 184 ? 11.727 11.017 -18.224 1.00 97.00 184 GLU A C 1
ATOM 1518 O O . GLU A 1 184 ? 11.516 12.229 -18.284 1.00 97.00 184 GLU A O 1
ATOM 1523 N N . GLU A 1 185 ? 11.612 10.316 -17.098 1.00 96.25 185 GLU A N 1
ATOM 1524 C CA . GLU A 1 185 ? 11.186 10.906 -15.828 1.00 96.25 185 GLU A CA 1
ATOM 1525 C C . GLU A 1 185 ? 11.852 10.186 -14.648 1.00 96.25 185 GLU A C 1
ATOM 1527 O O . GLU A 1 185 ? 12.020 8.964 -14.668 1.00 96.25 185 GLU A O 1
ATOM 1532 N N . GLU A 1 186 ? 12.256 10.939 -13.623 1.00 96.19 186 GLU A N 1
ATOM 1533 C CA . GLU A 1 186 ? 12.683 10.359 -12.349 1.00 96.19 186 GLU A CA 1
ATOM 1534 C C . GLU A 1 186 ? 11.436 9.953 -11.560 1.00 96.19 186 GLU A C 1
ATOM 1536 O O . GLU A 1 186 ? 10.588 10.787 -11.244 1.00 96.19 186 GLU A O 1
ATOM 1541 N N . LEU A 1 187 ? 11.321 8.664 -11.252 1.00 95.12 187 LEU A N 1
ATOM 1542 C CA . LEU A 1 187 ? 10.214 8.098 -10.496 1.00 95.12 187 LEU A CA 1
ATOM 1543 C C . LEU A 1 187 ? 10.700 7.616 -9.134 1.00 95.12 187 LEU A C 1
ATOM 1545 O O . LEU A 1 187 ? 11.849 7.208 -8.968 1.00 95.12 187 LEU A O 1
ATOM 1549 N N . THR A 1 188 ? 9.781 7.617 -8.175 1.00 94.06 188 THR A N 1
ATOM 1550 C CA . THR A 1 188 ? 10.011 7.136 -6.811 1.00 94.06 188 THR A CA 1
ATOM 1551 C C . THR A 1 188 ? 9.092 5.957 -6.519 1.00 94.06 188 THR A C 1
ATOM 1553 O O . THR A 1 188 ? 7.909 6.000 -6.876 1.00 94.06 188 THR A O 1
ATOM 1556 N N . GLY A 1 189 ? 9.636 4.936 -5.858 1.00 94.56 189 GLY A N 1
ATOM 1557 C CA . GLY A 1 189 ? 8.966 3.691 -5.498 1.00 94.56 189 GLY A CA 1
ATOM 1558 C C . GLY A 1 189 ? 9.111 2.611 -6.569 1.00 94.56 189 GLY A C 1
ATOM 1559 O O . GLY A 1 189 ? 9.090 2.887 -7.775 1.00 94.56 189 GLY A O 1
ATOM 1560 N N . ILE A 1 190 ? 9.241 1.356 -6.132 1.00 98.12 190 ILE A N 1
ATOM 1561 C CA . ILE A 1 190 ? 9.286 0.205 -7.046 1.00 98.12 190 ILE A CA 1
ATOM 1562 C C . ILE A 1 190 ? 7.878 -0.047 -7.625 1.00 98.12 190 ILE A C 1
ATOM 1564 O O . ILE A 1 190 ? 6.924 -0.170 -6.854 1.00 98.12 190 ILE A O 1
ATOM 1568 N N . PRO A 1 191 ? 7.709 -0.136 -8.957 1.00 97.31 191 PRO A N 1
ATOM 1569 C CA . PRO A 1 191 ? 6.410 -0.326 -9.593 1.00 97.31 191 PRO A CA 1
ATOM 1570 C C . PRO A 1 191 ? 5.756 -1.664 -9.246 1.00 97.31 191 PRO A C 1
ATOM 1572 O O . PRO A 1 191 ? 6.426 -2.674 -8.996 1.00 97.31 191 PRO A O 1
ATOM 1575 N N . TYR A 1 192 ? 4.423 -1.679 -9.298 1.00 95.94 192 TYR A N 1
ATOM 1576 C CA . TYR A 1 192 ? 3.642 -2.898 -9.158 1.00 95.94 192 TYR A CA 1
ATOM 1577 C C . TYR A 1 192 ? 3.952 -3.863 -10.304 1.00 95.94 192 TYR A C 1
ATOM 1579 O O . TYR A 1 192 ? 3.844 -3.505 -11.479 1.00 95.94 192 TYR A O 1
ATOM 1587 N N . CYS A 1 193 ? 4.296 -5.101 -9.965 1.00 95.12 193 CYS A N 1
ATOM 1588 C CA . CYS A 1 193 ? 4.508 -6.171 -10.932 1.00 95.12 193 CYS A CA 1
ATOM 1589 C C . CYS A 1 193 ? 3.846 -7.452 -10.438 1.00 95.12 193 CYS A C 1
ATOM 1591 O O . CYS A 1 193 ? 4.329 -8.049 -9.481 1.00 95.12 193 CYS A O 1
ATOM 1593 N N . TRP A 1 194 ? 2.767 -7.891 -11.085 1.00 91.69 194 TRP A N 1
ATOM 1594 C CA . TRP A 1 194 ? 2.017 -9.094 -10.729 1.00 91.69 194 TRP A CA 1
ATOM 1595 C C . TRP A 1 194 ? 2.932 -10.319 -10.665 1.00 91.69 194 TRP A C 1
ATOM 1597 O O . TRP A 1 194 ? 3.612 -10.654 -11.635 1.00 91.69 194 TRP A O 1
ATOM 1607 N N . GLY A 1 195 ? 2.978 -10.977 -9.505 1.00 91.25 195 GLY A N 1
ATOM 1608 C CA . GLY A 1 195 ? 3.870 -12.104 -9.245 1.00 91.25 195 GLY A CA 1
ATOM 1609 C C . GLY A 1 195 ? 5.348 -11.741 -9.028 1.00 91.25 195 GLY A C 1
ATOM 1610 O O . GLY A 1 195 ? 6.148 -12.643 -8.772 1.00 91.25 195 GLY A O 1
ATOM 1611 N N . GLY A 1 196 ? 5.704 -10.458 -9.115 1.00 95.25 196 GLY A N 1
ATOM 1612 C CA . GLY A 1 196 ? 7.070 -9.945 -9.048 1.00 95.25 196 GLY A CA 1
ATOM 1613 C C . GLY A 1 196 ? 7.673 -9.959 -7.644 1.00 95.25 196 GLY A C 1
ATOM 1614 O O . GLY A 1 196 ? 6.969 -9.902 -6.631 1.00 95.25 196 GLY A O 1
ATOM 1615 N N . PHE A 1 197 ? 8.998 -10.051 -7.603 1.00 97.06 197 PHE A N 1
ATOM 1616 C CA . PHE A 1 197 ? 9.841 -10.159 -6.415 1.00 97.06 197 PHE A CA 1
ATOM 1617 C C . PHE A 1 197 ? 11.171 -9.408 -6.596 1.00 97.06 197 PHE A C 1
ATOM 1619 O O . PHE A 1 197 ? 12.194 -9.829 -6.071 1.00 97.06 197 PHE A O 1
ATOM 1626 N N . ASP A 1 198 ? 11.183 -8.337 -7.389 1.00 98.19 198 ASP A N 1
ATOM 1627 C CA . ASP A 1 198 ? 12.392 -7.560 -7.660 1.00 98.19 198 ASP A CA 1
ATOM 1628 C C . ASP A 1 198 ? 12.474 -6.366 -6.694 1.00 98.19 198 ASP A C 1
ATOM 1630 O O . ASP A 1 198 ? 11.824 -5.344 -6.909 1.00 98.19 198 ASP A O 1
ATOM 1634 N N . SER A 1 199 ? 13.231 -6.501 -5.598 1.00 97.69 199 SER A N 1
ATOM 1635 C CA . SER A 1 199 ? 13.556 -5.399 -4.666 1.00 97.69 199 SER A CA 1
ATOM 1636 C C . SER A 1 199 ? 14.939 -4.810 -4.976 1.00 97.69 199 SER A C 1
ATOM 1638 O O . SER A 1 199 ? 15.459 -4.990 -6.071 1.00 97.69 199 SER A O 1
ATOM 1640 N N . LEU A 1 200 ? 15.568 -4.122 -4.019 1.00 97.62 200 LEU A N 1
ATOM 1641 C CA . LEU A 1 200 ? 16.971 -3.698 -4.126 1.00 97.62 200 LEU A CA 1
ATOM 1642 C C . LEU A 1 200 ? 17.965 -4.871 -4.034 1.00 97.62 200 LEU A C 1
ATOM 1644 O O . LEU A 1 200 ? 19.095 -4.761 -4.496 1.00 97.62 200 LEU A O 1
ATOM 1648 N N . ASP A 1 201 ? 17.543 -5.992 -3.452 1.00 95.56 201 ASP A N 1
ATOM 1649 C CA . ASP A 1 201 ? 18.384 -7.135 -3.080 1.00 95.56 201 ASP A CA 1
ATOM 1650 C C . ASP A 1 201 ? 17.754 -8.502 -3.415 1.00 95.56 201 ASP A C 1
ATOM 1652 O O . ASP A 1 201 ? 18.309 -9.547 -3.076 1.00 95.56 201 ASP A O 1
ATOM 1656 N N . THR A 1 202 ? 16.597 -8.523 -4.084 1.00 96.56 202 THR A N 1
ATOM 1657 C CA . THR A 1 202 ? 15.882 -9.752 -4.461 1.00 96.56 202 THR A CA 1
ATOM 1658 C C . THR A 1 202 ? 15.452 -9.735 -5.920 1.00 96.56 202 THR A C 1
ATOM 1660 O O . THR A 1 202 ? 15.384 -8.677 -6.543 1.00 96.56 202 THR A O 1
ATOM 1663 N N . ARG A 1 203 ? 15.162 -10.928 -6.454 1.00 95.62 203 ARG A N 1
ATOM 1664 C CA . ARG A 1 203 ? 14.867 -11.162 -7.867 1.00 95.62 203 ARG A CA 1
ATOM 1665 C C . ARG A 1 203 ? 13.697 -12.112 -8.080 1.00 95.62 203 ARG A C 1
ATOM 1667 O O . ARG A 1 203 ? 13.641 -13.192 -7.482 1.00 95.62 203 ARG A O 1
ATOM 1674 N N . SER A 1 204 ? 12.857 -11.781 -9.054 1.00 94.62 204 SER A N 1
ATOM 1675 C CA . SER A 1 204 ? 11.825 -12.653 -9.616 1.00 94.62 204 SER A CA 1
ATOM 1676 C C . SER A 1 204 ? 12.387 -13.930 -10.256 1.00 94.62 204 SER A C 1
ATOM 1678 O O . SER A 1 204 ? 13.504 -13.983 -10.767 1.00 94.62 204 SER A O 1
ATOM 1680 N N . ILE A 1 205 ? 11.595 -15.004 -10.255 1.00 87.69 205 ILE A N 1
ATOM 1681 C CA . ILE A 1 205 ? 12.032 -16.304 -10.784 1.00 87.69 205 ILE A CA 1
ATOM 1682 C C . ILE A 1 205 ? 12.360 -16.231 -12.290 1.00 87.69 205 ILE A C 1
ATOM 1684 O O . ILE A 1 205 ? 11.685 -15.540 -13.054 1.00 87.69 205 ILE A O 1
ATOM 1688 N N . ASN A 1 206 ? 13.379 -16.986 -12.718 1.00 87.00 206 ASN A N 1
ATOM 1689 C CA . ASN A 1 206 ? 13.787 -17.148 -14.122 1.00 87.00 206 ASN A CA 1
ATOM 1690 C C . ASN A 1 206 ? 14.197 -15.850 -14.847 1.00 87.00 206 ASN A C 1
ATOM 1692 O O . ASN A 1 206 ? 13.954 -15.719 -16.045 1.00 87.00 206 ASN A O 1
ATOM 1696 N N . GLN A 1 207 ? 14.838 -14.910 -14.146 1.00 90.94 207 GLN A N 1
ATOM 1697 C CA . GLN A 1 207 ? 15.297 -13.642 -14.727 1.00 90.94 207 GLN A CA 1
ATOM 1698 C C . GLN A 1 207 ? 16.807 -13.554 -14.931 1.00 90.94 207 GLN A C 1
ATOM 1700 O O . GLN A 1 207 ? 17.580 -14.294 -14.324 1.00 90.94 207 GLN A O 1
ATOM 1705 N N . LYS A 1 208 ? 17.210 -12.628 -15.811 1.00 94.31 208 LYS A N 1
ATOM 1706 C CA . LYS A 1 208 ? 18.611 -12.354 -16.190 1.00 94.31 208 LYS A CA 1
ATOM 1707 C C . LYS A 1 208 ? 19.203 -11.102 -15.526 1.00 94.31 208 LYS A C 1
ATOM 1709 O O . LYS A 1 208 ? 20.290 -10.676 -15.913 1.00 94.31 208 LYS A O 1
ATOM 1714 N N . TRP A 1 209 ? 18.475 -10.497 -14.598 1.00 96.25 209 TRP A N 1
ATOM 1715 C CA . TRP A 1 209 ? 18.956 -9.442 -13.704 1.00 96.25 209 TRP A CA 1
ATOM 1716 C C . TRP A 1 209 ? 19.051 -9.983 -12.282 1.00 96.25 209 TRP A C 1
ATOM 1718 O O . TRP A 1 209 ? 18.548 -11.079 -12.049 1.00 96.25 209 TRP A O 1
ATOM 1728 N N . ASP A 1 210 ? 19.680 -9.270 -11.353 1.00 96.12 210 ASP A N 1
ATOM 1729 C CA . ASP A 1 210 ? 19.829 -9.685 -9.946 1.00 96.12 210 ASP A CA 1
ATOM 1730 C C . ASP A 1 210 ? 18.872 -8.974 -8.977 1.00 96.12 210 ASP A C 1
ATOM 1732 O O . ASP A 1 210 ? 18.558 -9.521 -7.920 1.00 96.12 210 ASP A O 1
ATOM 1736 N N . ASN A 1 211 ? 18.390 -7.785 -9.339 1.00 98.12 211 ASN A N 1
ATOM 1737 C CA . ASN A 1 211 ? 17.475 -6.962 -8.548 1.00 98.12 211 ASN A CA 1
ATOM 1738 C C . ASN A 1 211 ? 16.788 -5.903 -9.433 1.00 98.12 211 ASN A C 1
ATOM 1740 O O . ASN A 1 211 ? 17.043 -5.829 -10.637 1.00 98.12 211 ASN A O 1
ATOM 1744 N N . PHE A 1 212 ? 15.898 -5.091 -8.860 1.00 98.50 212 PHE A N 1
ATOM 1745 C CA . PHE A 1 212 ? 15.198 -4.036 -9.597 1.00 98.50 212 PHE A CA 1
ATOM 1746 C C . PHE A 1 212 ? 16.140 -2.974 -10.205 1.00 98.50 212 PHE A C 1
ATOM 1748 O O . PHE A 1 212 ? 15.974 -2.682 -11.390 1.00 98.50 212 PHE A O 1
ATOM 1755 N N . PRO A 1 213 ? 17.151 -2.435 -9.488 1.00 98.56 213 PRO A N 1
ATOM 1756 C CA . PRO A 1 213 ? 18.150 -1.546 -10.094 1.00 98.56 213 PRO A CA 1
ATOM 1757 C C . PRO A 1 213 ? 18.827 -2.133 -11.345 1.00 98.56 213 PRO A C 1
ATOM 1759 O O . PRO A 1 213 ? 18.910 -1.467 -12.377 1.00 98.56 213 PRO A O 1
ATOM 1762 N N . ASP A 1 214 ? 19.251 -3.397 -11.285 1.00 98.50 214 ASP A N 1
ATOM 1763 C CA . ASP A 1 214 ? 19.887 -4.093 -12.409 1.00 98.50 214 ASP A CA 1
ATOM 1764 C C . ASP A 1 214 ? 18.898 -4.342 -13.566 1.00 98.50 214 ASP A C 1
ATOM 1766 O O . ASP A 1 214 ? 19.258 -4.245 -14.739 1.00 98.50 214 ASP A O 1
ATOM 1770 N N . ALA A 1 215 ? 17.615 -4.582 -13.274 1.00 98.06 215 ALA A N 1
ATOM 1771 C CA . ALA A 1 215 ? 16.574 -4.654 -14.301 1.00 98.06 215 ALA A CA 1
ATOM 1772 C C . ALA A 1 215 ? 16.407 -3.320 -15.051 1.00 98.06 215 ALA A C 1
ATOM 1774 O O . ALA A 1 215 ? 16.296 -3.311 -16.281 1.00 98.06 215 ALA A O 1
ATOM 1775 N N . VAL A 1 216 ? 16.430 -2.195 -14.330 1.00 98.06 216 VAL A N 1
ATOM 1776 C CA . VAL A 1 216 ? 16.386 -0.850 -14.924 1.00 98.06 216 VAL A CA 1
ATOM 1777 C C . VAL A 1 216 ? 17.610 -0.625 -15.820 1.00 98.06 216 VAL A C 1
ATOM 1779 O O . VAL A 1 216 ? 17.464 -0.217 -16.972 1.00 98.06 216 VAL A O 1
ATOM 1782 N N . GLU A 1 217 ? 18.816 -0.959 -15.355 1.00 97.75 217 GLU A N 1
ATOM 1783 C CA . GLU A 1 217 ? 20.042 -0.843 -16.162 1.00 97.75 217 GLU A CA 1
ATOM 1784 C C . GLU A 1 217 ? 19.991 -1.719 -17.426 1.00 97.75 217 GLU A C 1
ATOM 1786 O O . GLU A 1 217 ? 20.355 -1.282 -18.525 1.00 97.75 217 GLU A O 1
ATOM 1791 N N . LYS A 1 218 ? 19.457 -2.937 -17.299 1.00 97.31 218 LYS A N 1
ATOM 1792 C CA . LYS A 1 218 ? 19.242 -3.880 -18.405 1.00 97.31 218 LYS A CA 1
ATOM 1793 C C . LYS A 1 218 ? 18.029 -3.551 -19.276 1.00 97.31 218 LYS A C 1
ATOM 1795 O O . LYS A 1 218 ? 17.718 -4.339 -20.171 1.00 97.31 218 LYS A O 1
ATOM 1800 N N . LYS A 1 219 ? 17.395 -2.387 -19.085 1.00 96.81 219 LYS A N 1
ATOM 1801 C CA . LYS A 1 219 ? 16.325 -1.860 -19.949 1.00 96.81 219 LYS A CA 1
ATOM 1802 C C . LYS A 1 219 ? 15.078 -2.746 -19.969 1.00 96.81 219 LYS A C 1
ATOM 1804 O O . LYS A 1 219 ? 14.404 -2.852 -20.990 1.00 96.81 219 LYS A O 1
ATOM 1809 N N . ILE A 1 220 ? 14.803 -3.409 -18.853 1.00 96.06 220 ILE A N 1
ATOM 1810 C CA . ILE A 1 220 ? 13.674 -4.325 -18.694 1.00 96.06 220 ILE A CA 1
ATOM 1811 C C . ILE A 1 220 ? 12.374 -3.532 -18.508 1.00 96.06 220 ILE A C 1
ATOM 1813 O O . ILE A 1 220 ? 12.389 -2.423 -17.975 1.00 96.06 220 ILE A O 1
ATOM 1817 N N . MET A 1 221 ? 11.242 -4.105 -18.931 1.00 95.38 221 MET A N 1
ATOM 1818 C CA . MET A 1 221 ? 9.917 -3.533 -18.678 1.00 95.38 221 MET A CA 1
ATOM 1819 C C . MET A 1 221 ? 9.674 -3.402 -17.166 1.00 95.38 221 MET A C 1
ATOM 1821 O O . MET A 1 221 ? 9.775 -4.392 -16.435 1.00 95.38 221 MET A O 1
ATOM 1825 N N . THR A 1 222 ? 9.344 -2.201 -16.686 1.00 95.31 222 THR A N 1
ATOM 1826 C CA . THR A 1 222 ? 9.175 -1.940 -15.249 1.00 95.31 222 THR A CA 1
ATOM 1827 C C . THR A 1 222 ? 7.697 -1.922 -14.854 1.00 95.31 222 THR A C 1
ATOM 1829 O O . THR A 1 222 ? 6.935 -1.002 -15.149 1.00 95.31 222 THR A O 1
ATOM 1832 N N . GLY A 1 223 ? 7.292 -2.972 -14.145 1.00 94.19 223 GLY A N 1
ATOM 1833 C CA . GLY A 1 223 ? 5.924 -3.228 -13.724 1.00 94.19 223 GLY A CA 1
ATOM 1834 C C . GLY A 1 223 ? 5.120 -4.090 -14.698 1.00 94.19 223 GLY A C 1
ATOM 1835 O O . GLY A 1 223 ? 5.471 -4.270 -15.862 1.00 94.19 223 GLY A O 1
ATOM 1836 N N . ASN A 1 224 ? 4.026 -4.642 -14.181 1.00 91.75 224 ASN A N 1
ATOM 1837 C CA . ASN A 1 224 ? 3.040 -5.436 -14.911 1.00 91.75 224 ASN A CA 1
ATOM 1838 C C . ASN A 1 224 ? 1.784 -5.591 -14.045 1.00 91.75 224 ASN A C 1
ATOM 1840 O O . ASN A 1 224 ? 1.888 -5.992 -12.889 1.00 91.75 224 ASN A O 1
ATOM 1844 N N . VAL A 1 225 ? 0.597 -5.332 -14.580 1.00 84.81 225 VAL A N 1
ATOM 1845 C CA . VAL A 1 225 ? -0.658 -5.368 -13.798 1.00 84.81 225 VAL A CA 1
ATOM 1846 C C . VAL A 1 225 ? -1.405 -6.700 -13.883 1.00 84.81 225 VAL A C 1
ATOM 1848 O O . VAL A 1 225 ? -2.499 -6.825 -13.350 1.00 84.81 225 VAL A O 1
ATOM 1851 N N . GLY A 1 226 ? -0.788 -7.720 -14.486 1.00 70.75 226 GLY A N 1
ATOM 1852 C CA . GLY A 1 226 ? -1.244 -9.103 -14.354 1.00 70.75 226 GLY A CA 1
ATOM 1853 C C . GLY A 1 226 ? -2.507 -9.413 -15.146 1.00 70.75 226 GLY A C 1
ATOM 1854 O O . GLY A 1 226 ? -3.555 -9.681 -14.570 1.00 70.75 226 GLY A O 1
ATOM 1855 N N . LEU A 1 227 ? -2.390 -9.467 -16.475 1.00 71.94 227 LEU A N 1
ATOM 1856 C CA . LEU A 1 227 ? -3.427 -10.052 -17.340 1.00 71.94 227 LEU A CA 1
ATOM 1857 C C . LEU A 1 227 ? -3.401 -11.598 -17.331 1.00 71.94 227 LEU A C 1
ATOM 1859 O O . LEU A 1 227 ? -4.131 -12.236 -18.083 1.00 71.94 227 LEU A O 1
ATOM 1863 N N . THR A 1 228 ? -2.548 -12.203 -16.493 1.00 72.19 228 THR A N 1
ATOM 1864 C CA . THR A 1 228 ? -2.351 -13.654 -16.365 1.00 72.19 228 THR A CA 1
ATOM 1865 C C . THR A 1 228 ? -2.253 -14.058 -14.891 1.00 72.19 228 THR A C 1
ATOM 1867 O O . THR A 1 228 ? -1.902 -13.246 -14.036 1.00 72.19 228 THR A O 1
ATOM 1870 N N . ASP A 1 229 ? -2.517 -15.330 -14.581 1.00 75.06 229 ASP A N 1
ATOM 1871 C CA . ASP A 1 229 ? -2.500 -15.847 -13.200 1.00 75.06 229 ASP A CA 1
ATOM 1872 C C . ASP A 1 229 ? -1.088 -15.975 -12.596 1.00 75.06 229 ASP A C 1
ATOM 1874 O O . ASP A 1 229 ? -0.929 -16.267 -11.407 1.00 75.06 229 ASP A O 1
ATOM 1878 N N . TYR A 1 230 ? -0.044 -15.766 -13.397 1.00 80.75 230 TYR A N 1
ATOM 1879 C CA . TYR A 1 230 ? 1.346 -15.990 -13.020 1.00 80.75 230 TYR A CA 1
ATOM 1880 C C . TYR A 1 230 ? 2.225 -14.776 -13.315 1.00 80.75 230 TYR A C 1
ATOM 1882 O O . TYR A 1 230 ? 1.863 -13.846 -14.028 1.00 80.75 230 TYR A O 1
ATOM 1890 N N . TYR A 1 231 ? 3.413 -14.783 -12.719 1.00 89.12 231 TYR A N 1
ATOM 1891 C CA . TYR A 1 231 ? 4.431 -13.786 -13.006 1.00 89.12 231 TYR A CA 1
ATOM 1892 C C . TYR A 1 231 ? 4.882 -13.875 -14.470 1.00 89.12 231 TYR A C 1
ATOM 1894 O O . TYR A 1 231 ? 5.232 -14.960 -14.936 1.00 89.12 231 TYR A O 1
ATOM 1902 N N . PHE A 1 232 ? 4.920 -12.740 -15.170 1.00 90.38 232 PHE A N 1
ATOM 1903 C CA . PHE A 1 232 ? 5.318 -12.683 -16.576 1.00 90.38 232 PHE A CA 1
ATOM 1904 C C . PHE A 1 232 ? 6.837 -12.447 -16.714 1.00 90.38 232 PHE A C 1
ATOM 1906 O O . PHE A 1 232 ? 7.326 -11.387 -16.303 1.00 90.38 232 PHE A O 1
ATOM 1913 N N . PRO A 1 233 ? 7.611 -13.393 -17.287 1.00 90.75 233 PRO A N 1
ATOM 1914 C CA . PRO A 1 233 ? 9.051 -13.217 -17.446 1.00 90.75 233 PRO A CA 1
ATOM 1915 C C . PRO A 1 233 ? 9.413 -12.010 -18.318 1.00 90.75 233 PRO A C 1
ATOM 1917 O O . PRO A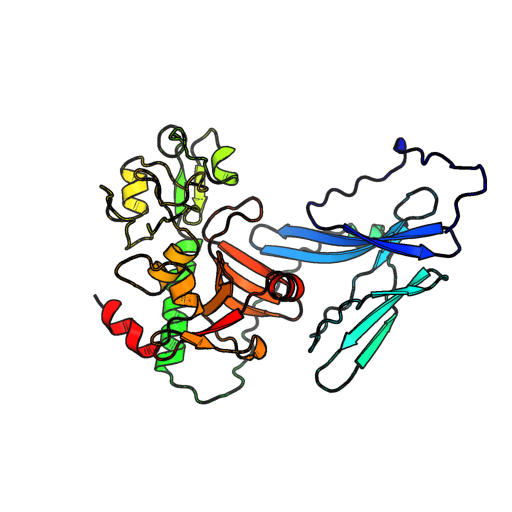 1 233 ? 8.734 -11.734 -19.302 1.00 90.75 233 PRO A O 1
ATOM 1920 N N . GLY A 1 234 ? 10.491 -11.297 -17.979 1.00 91.19 234 GLY A N 1
ATOM 1921 C CA . GLY A 1 234 ? 10.856 -10.048 -18.662 1.00 91.19 234 GLY A CA 1
ATOM 1922 C C . GLY A 1 234 ? 10.180 -8.781 -18.120 1.00 91.19 234 GLY A C 1
ATOM 1923 O O . GLY A 1 234 ? 10.373 -7.716 -18.698 1.00 91.19 234 GLY A O 1
ATOM 1924 N N . THR A 1 235 ? 9.436 -8.872 -17.012 1.00 94.56 235 THR A N 1
ATOM 1925 C CA . THR A 1 235 ? 8.876 -7.712 -16.290 1.00 94.56 235 THR A CA 1
ATOM 1926 C C . THR A 1 235 ? 9.471 -7.612 -14.887 1.00 94.56 235 THR A C 1
ATOM 1928 O O . THR A 1 235 ? 9.706 -8.642 -14.257 1.00 94.56 235 THR A O 1
ATOM 1931 N N . ALA A 1 236 ? 9.750 -6.406 -14.396 1.00 97.06 236 ALA A N 1
ATOM 1932 C CA . ALA A 1 236 ? 10.430 -6.200 -13.116 1.00 97.06 236 ALA A CA 1
ATOM 1933 C C . ALA A 1 236 ? 9.625 -5.318 -12.157 1.00 97.06 236 ALA A C 1
ATOM 1935 O O . ALA A 1 236 ? 9.136 -4.256 -12.541 1.00 97.06 236 ALA A O 1
ATOM 1936 N N . GLY A 1 237 ? 9.521 -5.733 -10.895 1.00 97.38 237 GLY A N 1
ATOM 1937 C CA . GLY A 1 237 ? 8.895 -4.960 -9.820 1.00 97.38 237 GLY A CA 1
ATOM 1938 C C . GLY A 1 237 ? 8.382 -5.848 -8.686 1.00 97.38 237 GLY A C 1
ATOM 1939 O O . GLY A 1 237 ? 8.813 -6.993 -8.534 1.00 97.38 237 GLY A O 1
ATOM 1940 N N . LEU A 1 238 ? 7.427 -5.343 -7.901 1.00 97.31 238 LEU A N 1
ATOM 1941 C CA . LEU A 1 238 ? 6.902 -6.044 -6.722 1.00 97.31 238 LEU A CA 1
ATOM 1942 C C . LEU A 1 238 ? 5.374 -6.146 -6.739 1.00 97.31 238 LEU A C 1
ATOM 1944 O O . LEU A 1 238 ? 4.689 -5.137 -6.906 1.00 97.31 238 LEU A O 1
ATOM 1948 N N . ASP A 1 239 ? 4.832 -7.342 -6.484 1.00 94.75 239 ASP A N 1
ATOM 1949 C CA . ASP A 1 239 ? 3.436 -7.491 -6.046 1.00 94.75 239 ASP A CA 1
ATOM 1950 C C . ASP A 1 239 ? 3.321 -7.443 -4.518 1.00 94.75 239 ASP A C 1
ATOM 1952 O O . ASP A 1 239 ? 4.325 -7.369 -3.806 1.00 94.75 239 ASP A O 1
ATOM 1956 N N . CYS A 1 240 ? 2.087 -7.487 -3.999 1.00 94.56 240 CYS A N 1
ATOM 1957 C CA . CYS A 1 240 ? 1.834 -7.374 -2.563 1.00 94.56 240 CYS A CA 1
ATOM 1958 C C . CYS A 1 240 ? 2.651 -8.400 -1.764 1.00 94.56 240 CYS A C 1
ATOM 1960 O O . CYS A 1 240 ? 3.334 -8.055 -0.806 1.00 94.56 240 CYS A O 1
ATOM 1962 N N . SER A 1 241 ? 2.655 -9.660 -2.191 1.00 93.06 241 SER A N 1
ATOM 1963 C CA . SER A 1 241 ? 3.331 -10.756 -1.499 1.00 93.06 241 SER A CA 1
ATOM 1964 C C . SER A 1 241 ? 4.846 -10.793 -1.719 1.00 93.06 241 SER A C 1
ATOM 1966 O O . SER A 1 241 ? 5.588 -11.188 -0.815 1.00 93.06 241 SER A O 1
ATOM 1968 N N . GLY A 1 242 ? 5.320 -10.346 -2.880 1.00 96.06 242 GLY A N 1
ATOM 1969 C CA . GLY A 1 242 ? 6.724 -10.155 -3.207 1.00 96.06 242 GLY A CA 1
ATOM 1970 C C . GLY A 1 242 ? 7.327 -9.047 -2.362 1.00 96.06 242 GLY A C 1
ATOM 1971 O O . GLY A 1 242 ? 8.373 -9.256 -1.757 1.00 96.06 242 GLY A O 1
ATOM 1972 N N . PHE A 1 243 ? 6.615 -7.931 -2.205 1.00 97.88 243 PHE A N 1
ATOM 1973 C CA . PHE A 1 243 ? 7.001 -6.849 -1.305 1.00 97.88 243 PHE A CA 1
ATOM 1974 C C . PHE A 1 243 ? 7.133 -7.329 0.149 1.00 97.88 243 PHE A C 1
ATOM 1976 O O . PHE A 1 243 ? 8.194 -7.155 0.749 1.00 97.88 243 PHE A O 1
ATOM 1983 N N . ILE A 1 244 ? 6.117 -8.015 0.700 1.00 96.38 244 ILE A N 1
ATOM 1984 C CA . ILE A 1 244 ? 6.208 -8.579 2.062 1.00 96.38 244 ILE A CA 1
ATOM 1985 C C . ILE A 1 244 ? 7.392 -9.554 2.173 1.00 96.38 244 ILE A C 1
ATOM 1987 O O . ILE A 1 244 ? 8.157 -9.499 3.135 1.00 96.38 244 ILE A O 1
ATOM 1991 N N . SER A 1 245 ? 7.576 -10.430 1.179 1.00 95.19 245 SER A N 1
ATOM 1992 C CA . SER A 1 245 ? 8.681 -11.399 1.158 1.00 95.19 245 SER A CA 1
ATOM 1993 C C . SER A 1 245 ? 10.053 -10.717 1.146 1.00 95.19 245 SER A C 1
ATOM 1995 O O . SER A 1 245 ? 10.965 -11.191 1.822 1.00 95.19 245 SER A O 1
ATOM 1997 N N . ALA A 1 246 ? 10.195 -9.614 0.407 1.00 96.62 246 ALA A N 1
ATOM 1998 C CA . ALA A 1 246 ? 11.463 -8.915 0.223 1.00 96.62 246 ALA A CA 1
ATOM 1999 C C . ALA A 1 246 ? 11.846 -8.147 1.488 1.00 96.62 246 ALA A C 1
ATOM 2001 O O . ALA A 1 246 ? 12.976 -8.250 1.968 1.00 96.62 246 ALA A O 1
ATOM 2002 N N . VAL A 1 247 ? 10.884 -7.452 2.099 1.00 96.19 247 VAL A N 1
ATOM 2003 C CA . VAL A 1 247 ? 11.100 -6.749 3.372 1.00 96.19 247 VAL A CA 1
ATOM 2004 C C . VAL A 1 247 ? 11.485 -7.730 4.480 1.00 96.19 247 VAL A C 1
ATOM 2006 O O . VAL A 1 247 ? 12.411 -7.447 5.236 1.00 96.19 247 VAL A O 1
ATOM 2009 N N . LEU A 1 248 ? 10.863 -8.913 4.523 1.00 93.19 248 LEU A N 1
ATOM 2010 C CA . LEU A 1 248 ? 11.207 -9.983 5.468 1.00 93.19 248 LEU A CA 1
ATOM 2011 C C . LEU A 1 248 ? 12.520 -10.724 5.143 1.00 93.19 248 LEU A C 1
ATOM 2013 O O . LEU A 1 248 ? 12.903 -11.611 5.903 1.00 93.19 248 LEU A O 1
ATOM 2017 N N . GLY A 1 249 ? 13.197 -10.406 4.033 1.00 90.88 249 GLY A N 1
ATOM 2018 C CA . GLY A 1 249 ? 14.462 -11.042 3.647 1.00 90.88 249 GLY A CA 1
ATOM 2019 C C . GLY A 1 249 ? 14.333 -12.508 3.246 1.00 90.88 249 GLY A C 1
ATOM 2020 O O . GLY A 1 249 ? 15.247 -13.302 3.464 1.00 90.88 249 GLY A O 1
ATOM 2021 N N . LEU A 1 250 ? 13.182 -12.925 2.718 1.00 90.75 250 LEU A N 1
ATOM 2022 C CA . LEU A 1 250 ? 12.998 -14.309 2.294 1.00 90.75 250 LEU A CA 1
ATOM 2023 C C . LEU A 1 250 ? 13.785 -14.579 1.006 1.00 90.75 250 LEU A C 1
ATOM 2025 O O . LEU A 1 250 ? 13.832 -13.753 0.108 1.00 90.75 250 LEU A O 1
ATOM 2029 N N . LYS A 1 251 ? 14.323 -15.794 0.851 1.00 88.38 251 LYS A N 1
ATOM 2030 C CA . LYS A 1 251 ? 15.069 -16.192 -0.364 1.00 88.38 251 LYS A CA 1
ATOM 2031 C C . LYS A 1 251 ? 14.221 -16.253 -1.643 1.00 88.38 251 LYS A C 1
ATOM 2033 O O . LYS A 1 251 ? 14.749 -16.437 -2.731 1.00 88.38 251 LYS A O 1
ATOM 2038 N N . SER A 1 252 ? 12.899 -16.237 -1.503 1.00 90.19 252 SER A N 1
ATOM 2039 C CA . SER A 1 252 ? 11.944 -16.339 -2.608 1.00 90.19 252 SER A CA 1
ATOM 2040 C C . SER A 1 252 ? 10.613 -15.728 -2.199 1.00 90.19 252 SER A C 1
ATOM 2042 O O . SER A 1 252 ? 10.234 -15.799 -1.022 1.00 90.19 252 SER A O 1
ATOM 2044 N N . ARG A 1 253 ? 9.871 -15.218 -3.185 1.00 92.31 253 ARG A N 1
ATOM 2045 C CA . ARG A 1 253 ? 8.475 -14.818 -3.015 1.00 92.31 253 ARG A CA 1
ATOM 2046 C C . ARG A 1 253 ? 7.654 -15.963 -2.439 1.00 92.31 253 ARG A C 1
ATOM 2048 O O . ARG A 1 253 ? 7.637 -17.076 -2.972 1.00 92.31 253 ARG A O 1
ATOM 2055 N N . LYS A 1 254 ? 6.922 -15.671 -1.371 1.00 90.44 254 LYS A N 1
ATOM 2056 C CA . LYS A 1 254 ? 5.854 -16.529 -0.858 1.00 90.44 254 LYS A CA 1
ATOM 2057 C C . LYS A 1 254 ? 4.515 -15.972 -1.307 1.00 90.44 254 LYS A C 1
ATOM 2059 O O . LYS A 1 254 ? 4.330 -14.765 -1.334 1.00 90.44 254 LYS A O 1
ATOM 2064 N N . ALA A 1 255 ? 3.588 -16.855 -1.662 1.00 86.69 255 ALA A N 1
ATOM 2065 C CA . ALA A 1 255 ? 2.238 -16.459 -2.047 1.00 86.69 255 ALA A CA 1
ATOM 2066 C C . ALA A 1 255 ? 1.465 -15.876 -0.854 1.00 86.69 255 ALA A C 1
ATOM 2068 O O . ALA A 1 255 ? 1.756 -16.195 0.300 1.00 86.69 255 ALA A O 1
ATOM 2069 N N . SER A 1 256 ? 0.429 -15.078 -1.122 1.00 84.69 256 SER A N 1
ATOM 2070 C CA . SER A 1 256 ? -0.264 -14.318 -0.076 1.00 84.69 256 SER A CA 1
ATOM 2071 C C . SER A 1 256 ? -0.855 -15.174 1.052 1.00 84.69 256 SER A C 1
ATOM 2073 O O . SER A 1 256 ? -0.843 -14.763 2.212 1.00 84.69 256 SER A O 1
ATOM 2075 N N . TRP A 1 257 ? -1.307 -16.398 0.747 1.00 83.38 257 TRP A N 1
ATOM 2076 C CA . TRP A 1 257 ? -1.834 -17.339 1.746 1.00 83.38 257 TRP A CA 1
ATOM 2077 C C . TRP A 1 257 ? -0.802 -17.717 2.821 1.00 83.38 257 TRP A C 1
ATOM 2079 O O . TRP A 1 257 ? -1.176 -17.993 3.962 1.00 83.38 257 TRP A O 1
ATOM 2089 N N . TYR A 1 258 ? 0.493 -17.684 2.488 1.00 84.81 258 TYR A N 1
ATOM 2090 C CA . TYR A 1 258 ? 1.582 -17.983 3.418 1.00 84.81 258 TYR A CA 1
ATOM 2091 C C . TYR A 1 258 ? 1.613 -16.968 4.567 1.00 84.81 258 TYR A C 1
ATOM 2093 O O . TYR A 1 258 ? 1.731 -17.335 5.732 1.00 84.81 258 TYR A O 1
ATOM 2101 N N . PHE A 1 259 ? 1.413 -15.689 4.258 1.00 87.94 259 PHE A N 1
ATOM 2102 C CA . PHE A 1 259 ? 1.337 -14.624 5.261 1.00 87.94 259 PHE A CA 1
ATOM 2103 C C . PHE A 1 259 ? -0.037 -14.534 5.928 1.00 87.94 259 PHE A C 1
ATOM 2105 O O . PHE A 1 259 ? -0.170 -13.937 6.995 1.00 87.94 259 PHE A O 1
ATOM 2112 N N . TYR A 1 260 ? -1.057 -15.144 5.323 1.00 84.88 260 TYR A N 1
ATOM 2113 C CA . TYR A 1 260 ? -2.389 -15.202 5.899 1.00 84.88 260 TYR A CA 1
ATOM 2114 C C . TYR A 1 260 ? -2.475 -16.244 7.020 1.00 84.88 260 TYR A C 1
ATOM 2116 O O . TYR A 1 260 ? -2.884 -15.876 8.108 1.00 84.88 260 TYR A O 1
ATOM 2124 N N . ASP A 1 261 ? -2.071 -17.504 6.831 1.00 82.00 261 ASP A N 1
ATOM 2125 C CA . ASP A 1 261 ? -2.344 -18.558 7.834 1.00 82.00 261 ASP A CA 1
ATOM 2126 C C . ASP A 1 261 ? -1.182 -19.543 8.097 1.00 82.00 261 ASP A C 1
ATOM 2128 O O . ASP A 1 261 ? -1.379 -20.551 8.780 1.00 82.00 261 ASP A O 1
ATOM 2132 N N . HIS A 1 262 ? 0.046 -19.289 7.623 1.00 83.56 262 HIS A N 1
ATOM 2133 C CA . HIS A 1 262 ? 1.147 -20.227 7.873 1.00 83.56 262 HIS A CA 1
ATOM 2134 C C . HIS A 1 262 ? 1.498 -20.332 9.367 1.00 83.56 262 HIS A C 1
ATOM 2136 O O . HIS A 1 262 ? 2.043 -19.405 9.971 1.00 83.56 262 HIS A O 1
ATOM 2142 N N . ILE A 1 263 ? 1.227 -21.505 9.947 1.00 76.69 263 ILE A N 1
ATOM 2143 C CA . ILE A 1 263 ? 1.281 -21.746 11.395 1.00 76.69 263 ILE A CA 1
ATOM 2144 C C . ILE A 1 263 ? 2.659 -21.496 12.023 1.00 76.69 263 ILE A C 1
ATOM 2146 O O . ILE A 1 263 ? 2.719 -21.152 13.199 1.00 76.69 263 ILE A O 1
ATOM 2150 N N . GLY A 1 264 ? 3.745 -21.638 11.255 1.00 80.88 264 GLY A N 1
ATOM 2151 C CA . GLY A 1 264 ? 5.112 -21.395 11.725 1.00 80.88 264 GLY A CA 1
ATOM 2152 C C . GLY A 1 264 ? 5.523 -19.920 11.720 1.00 80.88 264 GLY A C 1
ATOM 2153 O O . GLY A 1 264 ? 6.379 -19.525 12.504 1.00 80.88 264 GLY A O 1
ATOM 2154 N N . LEU A 1 265 ? 4.897 -19.087 10.882 1.00 85.75 265 LEU A N 1
ATOM 2155 C CA . LEU A 1 265 ? 5.285 -17.684 10.712 1.00 85.75 265 LEU A CA 1
ATOM 2156 C C . LEU A 1 265 ? 4.356 -16.737 11.470 1.00 85.75 265 LEU A C 1
ATOM 2158 O O . LEU A 1 265 ? 4.821 -15.884 12.232 1.00 85.75 265 LEU A O 1
ATOM 2162 N N . VAL A 1 266 ? 3.045 -16.875 11.259 1.00 87.94 266 VAL A N 1
ATOM 2163 C CA . VAL A 1 266 ? 2.056 -15.888 11.703 1.00 87.94 266 VAL A CA 1
ATOM 2164 C C . VAL A 1 266 ? 1.180 -16.400 12.841 1.00 87.94 266 VAL A C 1
ATOM 2166 O O . VAL A 1 266 ? 0.922 -17.595 13.013 1.00 87.94 266 VAL A O 1
ATOM 2169 N N . LYS A 1 267 ? 0.700 -15.457 13.648 1.00 89.19 267 LYS A N 1
ATOM 2170 C CA . LYS A 1 267 ? -0.327 -15.649 14.668 1.00 89.19 267 LYS A CA 1
ATOM 2171 C C . LYS A 1 267 ? -1.457 -14.655 14.445 1.00 89.19 267 LYS A C 1
ATOM 2173 O O . LYS A 1 267 ? -1.235 -13.515 14.034 1.00 89.19 267 LYS A O 1
ATOM 2178 N N . ARG A 1 268 ? -2.681 -15.093 14.730 1.00 89.19 268 ARG A N 1
ATOM 2179 C CA . ARG A 1 268 ? -3.859 -14.223 14.676 1.00 89.19 268 ARG A CA 1
ATOM 2180 C C . ARG A 1 268 ? -3.712 -13.107 15.707 1.00 89.19 268 ARG A C 1
ATOM 2182 O O . ARG A 1 268 ? -3.267 -13.363 16.824 1.00 89.19 268 ARG A O 1
ATOM 2189 N N . LYS A 1 269 ? -4.088 -11.896 15.312 1.00 85.38 269 LYS A N 1
ATOM 2190 C CA . LYS A 1 269 ? -4.228 -10.737 16.195 1.00 85.38 269 LYS A CA 1
ATOM 2191 C C . LYS A 1 269 ? -5.555 -10.056 15.905 1.00 85.38 269 LYS A C 1
ATOM 2193 O O . LYS A 1 269 ? -6.109 -10.204 14.812 1.00 85.38 269 LYS A O 1
ATOM 2198 N N . SER A 1 270 ? -6.056 -9.307 16.870 1.00 80.75 270 SER A N 1
ATOM 2199 C CA . SER A 1 270 ? -7.066 -8.290 16.604 1.00 80.75 270 SER A CA 1
ATOM 2200 C C . SER A 1 270 ? -6.408 -7.027 16.029 1.00 80.75 270 SER A C 1
ATOM 2202 O O . SER A 1 270 ? -5.206 -6.801 16.186 1.00 80.75 270 SER A O 1
ATOM 2204 N N . PHE A 1 271 ? -7.193 -6.182 15.357 1.00 80.81 271 PHE A N 1
ATOM 2205 C CA . PHE A 1 271 ? -6.711 -4.887 14.862 1.00 80.81 271 PHE A CA 1
ATOM 2206 C C . PHE A 1 271 ? -6.271 -3.950 16.001 1.00 80.81 271 PHE A C 1
ATOM 2208 O O . PHE A 1 271 ? -5.364 -3.137 15.823 1.00 80.81 271 PHE A O 1
ATOM 2215 N N . SER A 1 272 ? -6.860 -4.083 17.196 1.00 76.88 272 SER A N 1
ATOM 2216 C CA . SER A 1 272 ? -6.469 -3.293 18.367 1.00 76.88 272 SER A CA 1
ATOM 2217 C C . SER A 1 272 ? -5.064 -3.641 18.866 1.00 76.88 272 SER A C 1
ATOM 2219 O O . SER A 1 272 ? -4.387 -2.763 19.396 1.00 76.88 272 SER A O 1
ATOM 2221 N N . GLU A 1 273 ? -4.599 -4.868 18.634 1.00 81.62 273 GLU A N 1
ATOM 2222 C CA . GLU A 1 273 ? -3.282 -5.346 19.058 1.00 81.62 273 GLU A CA 1
ATOM 2223 C C . GLU A 1 273 ? -2.179 -5.101 18.022 1.00 81.62 273 GLU A C 1
ATOM 2225 O O . GLU A 1 273 ? -1.023 -5.396 18.322 1.00 81.62 273 GLU A O 1
ATOM 2230 N N . LEU A 1 274 ? -2.498 -4.632 16.806 1.00 84.69 274 LEU A N 1
ATOM 2231 C CA . LEU A 1 274 ? -1.514 -4.433 15.733 1.00 84.69 274 LEU A CA 1
ATOM 2232 C C . LEU A 1 274 ? -0.298 -3.630 16.206 1.00 84.69 274 LEU A C 1
ATOM 2234 O O . LEU A 1 274 ? -0.405 -2.658 16.952 1.00 84.69 274 LEU A O 1
ATOM 2238 N N . SER A 1 275 ? 0.872 -4.071 15.766 1.00 90.81 275 SER A N 1
ATOM 2239 C CA . SER A 1 275 ? 2.162 -3.457 16.068 1.00 90.81 275 SER A CA 1
ATOM 2240 C C . SER A 1 275 ? 2.902 -3.179 14.763 1.00 90.81 275 SER A C 1
ATOM 2242 O O . SER A 1 275 ? 2.714 -3.920 13.802 1.00 90.81 275 SER A O 1
ATOM 2244 N N . LEU A 1 276 ? 3.747 -2.144 14.737 1.00 93.19 276 LEU A N 1
ATOM 2245 C CA . LEU A 1 276 ? 4.535 -1.717 13.570 1.00 93.19 276 LEU A CA 1
ATOM 2246 C C . LEU A 1 276 ? 5.100 -2.905 12.767 1.00 93.19 276 LEU A C 1
ATOM 2248 O O . LEU A 1 276 ? 5.787 -3.749 13.332 1.00 93.19 276 LEU A O 1
ATOM 2252 N N . MET A 1 277 ? 4.829 -2.969 11.468 1.00 95.25 277 MET A N 1
ATOM 2253 C CA . MET A 1 277 ? 5.195 -4.035 10.522 1.00 95.25 277 MET A CA 1
ATOM 2254 C C . MET A 1 277 ? 4.496 -5.393 10.704 1.00 95.25 277 MET A C 1
ATOM 2256 O O . MET A 1 277 ? 4.895 -6.376 10.078 1.00 95.25 277 MET A O 1
ATOM 2260 N N . ASP A 1 278 ? 3.440 -5.490 11.518 1.00 95.50 278 ASP A N 1
ATOM 2261 C CA . ASP A 1 278 ? 2.501 -6.618 11.422 1.00 95.50 278 ASP A CA 1
ATOM 2262 C C . ASP A 1 278 ? 1.832 -6.645 10.037 1.00 95.50 278 ASP A C 1
ATOM 2264 O O . ASP A 1 278 ? 1.650 -5.608 9.397 1.00 95.50 278 ASP A O 1
ATOM 2268 N N . VAL A 1 279 ? 1.442 -7.835 9.581 1.00 95.50 279 VAL A N 1
ATOM 2269 C CA . VAL A 1 279 ? 0.763 -8.003 8.293 1.00 95.50 279 VAL A CA 1
ATOM 2270 C C . VAL A 1 279 ? -0.740 -7.835 8.489 1.00 95.50 279 VAL A C 1
ATOM 2272 O O . VAL A 1 279 ? -1.339 -8.440 9.382 1.00 95.50 279 VAL A O 1
ATOM 2275 N N . VAL A 1 280 ? -1.381 -7.059 7.623 1.00 94.94 280 VAL A N 1
ATOM 2276 C CA . VAL A 1 280 ? -2.840 -7.077 7.470 1.00 94.94 280 VAL A CA 1
ATOM 2277 C C . VAL A 1 280 ? -3.148 -7.717 6.126 1.00 94.94 280 VAL A C 1
ATOM 2279 O O . VAL A 1 280 ? -2.615 -7.321 5.093 1.00 94.94 280 VAL A O 1
ATOM 2282 N N . ALA A 1 281 ? -3.962 -8.766 6.153 1.00 89.81 281 ALA A N 1
ATOM 2283 C CA . ALA A 1 281 ? -4.062 -9.702 5.047 1.00 89.81 281 ALA A CA 1
ATOM 2284 C C . ALA A 1 281 ? -5.511 -10.046 4.708 1.00 89.81 281 ALA A C 1
ATOM 2286 O O . ALA A 1 281 ? -6.317 -10.312 5.602 1.00 89.81 281 ALA A O 1
ATOM 2287 N N . LYS A 1 282 ? -5.815 -10.122 3.414 1.00 85.25 282 LYS A N 1
ATOM 2288 C CA . LYS A 1 282 ? -6.993 -10.808 2.870 1.00 85.25 282 LYS A CA 1
ATOM 2289 C C . LYS A 1 282 ? -6.560 -11.752 1.751 1.00 85.25 282 LYS A C 1
ATOM 2291 O O . LYS A 1 282 ? -5.408 -11.733 1.317 1.00 85.25 282 LYS A O 1
ATOM 2296 N N . ASN A 1 283 ? -7.483 -12.570 1.254 1.00 73.38 283 ASN A N 1
ATOM 2297 C CA . ASN A 1 283 ? -7.200 -13.322 0.038 1.00 73.38 283 ASN A CA 1
ATOM 2298 C C . ASN A 1 283 ? -6.934 -12.341 -1.121 1.00 73.38 283 ASN A C 1
ATOM 2300 O O . ASN A 1 283 ? -7.753 -11.462 -1.384 1.00 73.38 283 ASN A O 1
ATOM 2304 N N . GLY A 1 284 ? -5.772 -12.464 -1.762 1.00 77.06 284 GLY A N 1
ATOM 2305 C CA . GLY A 1 284 ? -5.355 -11.621 -2.886 1.00 77.06 284 GLY A CA 1
ATOM 2306 C C . GLY A 1 284 ? -4.683 -10.285 -2.538 1.00 77.06 284 GLY A C 1
ATOM 2307 O O . GLY A 1 284 ? -4.178 -9.649 -3.454 1.00 77.06 284 GLY A O 1
ATOM 2308 N N . HIS A 1 285 ? -4.613 -9.855 -1.267 1.00 89.12 285 HIS A N 1
ATOM 2309 C CA . HIS A 1 285 ? -3.917 -8.603 -0.917 1.00 89.12 285 HIS A CA 1
ATOM 2310 C C . HIS A 1 285 ? -3.314 -8.586 0.489 1.00 89.12 285 HIS A C 1
ATOM 2312 O O . HIS A 1 285 ? -3.913 -9.101 1.437 1.00 89.12 285 HIS A O 1
ATOM 2318 N N . LEU A 1 286 ? -2.141 -7.965 0.618 1.00 93.06 286 LEU A N 1
ATOM 2319 C CA . LEU A 1 286 ? -1.347 -7.886 1.844 1.00 93.06 286 LEU A CA 1
ATOM 2320 C C . LEU A 1 286 ? -0.712 -6.505 1.992 1.00 93.06 286 LEU A C 1
ATOM 2322 O O . LEU A 1 286 ? -0.283 -5.917 1.001 1.00 93.06 286 LEU A O 1
ATOM 2326 N N . LEU A 1 287 ? -0.574 -6.057 3.237 1.00 96.12 287 LEU A N 1
ATOM 2327 C CA . LEU A 1 287 ? 0.099 -4.808 3.585 1.00 96.12 287 LEU A CA 1
ATOM 2328 C C . LEU A 1 287 ? 0.844 -4.913 4.917 1.00 96.12 287 LEU A C 1
ATOM 2330 O O . LEU A 1 287 ? 0.501 -5.755 5.757 1.00 96.12 287 LEU A O 1
ATOM 2334 N N . PHE A 1 288 ? 1.823 -4.031 5.126 1.00 97.62 288 PHE A N 1
ATOM 2335 C CA . PHE A 1 288 ? 2.416 -3.802 6.441 1.00 97.62 288 PHE A CA 1
ATOM 2336 C C . PHE A 1 288 ? 1.694 -2.676 7.167 1.00 97.62 288 PHE A C 1
ATOM 2338 O O . PHE A 1 288 ? 1.516 -1.585 6.633 1.00 97.62 288 PHE A O 1
ATOM 2345 N N . PHE A 1 289 ? 1.323 -2.930 8.415 1.00 96.56 289 PHE A N 1
ATOM 2346 C CA . PHE A 1 289 ? 0.782 -1.926 9.320 1.00 96.56 289 PHE A CA 1
ATOM 2347 C C . PHE A 1 289 ? 1.880 -0.977 9.815 1.00 96.56 289 PHE A C 1
ATOM 2349 O O . PHE A 1 289 ? 2.908 -1.444 10.295 1.00 96.56 289 PHE A O 1
ATOM 2356 N N . LEU A 1 290 ? 1.652 0.336 9.792 1.00 86.31 290 LEU A N 1
ATOM 2357 C CA . LEU A 1 290 ? 2.565 1.315 10.395 1.00 86.31 290 LEU A CA 1
ATOM 2358 C C . LEU A 1 290 ? 2.054 1.806 11.741 1.00 86.31 290 LEU A C 1
ATOM 2360 O O . LEU A 1 290 ? 2.670 1.608 12.787 1.00 86.31 290 LEU A O 1
ATOM 2364 N N . ASN A 1 291 ? 0.903 2.456 11.694 1.00 79.12 291 ASN A N 1
ATOM 2365 C CA . ASN A 1 291 ? 0.212 3.016 12.834 1.00 79.12 291 ASN A CA 1
ATOM 2366 C C . ASN A 1 291 ? -1.285 3.062 12.515 1.00 79.12 291 ASN A C 1
ATOM 2368 O O . ASN A 1 291 ? -1.721 2.767 11.399 1.00 79.12 291 ASN A O 1
ATOM 2372 N N . LYS A 1 292 ? -2.078 3.392 13.526 1.00 78.12 292 LYS A N 1
ATOM 2373 C CA . LYS A 1 292 ? -3.520 3.552 13.398 1.00 78.12 292 LYS A CA 1
ATOM 2374 C C . LYS A 1 292 ? -3.933 4.908 13.914 1.00 78.12 292 LYS A C 1
ATOM 2376 O O . LYS A 1 292 ? -3.336 5.418 14.861 1.00 78.12 292 LYS A O 1
ATOM 2381 N N . ASN A 1 293 ? -4.994 5.415 13.324 1.00 66.31 293 ASN A N 1
ATOM 2382 C CA . ASN A 1 293 ? -5.748 6.538 13.832 1.00 66.31 293 ASN A CA 1
ATOM 2383 C C . ASN A 1 293 ? -7.219 6.119 13.948 1.00 66.31 293 ASN A C 1
ATOM 2385 O O . ASN A 1 293 ? -7.576 4.935 13.878 1.00 66.31 293 ASN A O 1
ATOM 2389 N N . ASP A 1 294 ? -8.067 7.103 14.164 1.00 55.09 294 ASP A N 1
ATOM 2390 C CA . ASP A 1 294 ? -9.484 6.922 14.438 1.00 55.09 294 ASP A CA 1
ATOM 2391 C C . ASP A 1 294 ? -10.235 6.453 13.184 1.00 55.09 294 ASP A C 1
ATOM 2393 O O . ASP A 1 294 ? -11.198 5.692 13.283 1.00 55.09 294 ASP A O 1
ATOM 2397 N N . TYR A 1 295 ? -9.724 6.806 12.005 1.00 55.25 295 TYR A N 1
ATOM 2398 C CA . TYR A 1 295 ? -10.312 6.491 10.706 1.00 55.25 295 TYR A CA 1
ATOM 2399 C C . TYR A 1 295 ? -9.852 5.174 10.112 1.00 55.25 295 TYR A C 1
ATOM 2401 O O . TYR A 1 295 ? -10.574 4.578 9.308 1.00 55.25 295 TYR A O 1
ATOM 2409 N N . GLY A 1 296 ? -8.678 4.692 10.505 1.00 72.81 296 GLY A N 1
ATOM 2410 C CA . GLY A 1 296 ? -8.098 3.529 9.875 1.00 72.81 296 GLY A CA 1
ATOM 2411 C C . GLY A 1 296 ? -6.675 3.225 10.299 1.00 72.81 296 GLY A C 1
ATOM 2412 O O . GLY A 1 296 ? -6.231 3.501 11.416 1.00 72.81 296 GLY A O 1
ATOM 2413 N N . ILE A 1 297 ? -5.947 2.633 9.363 1.00 79.56 297 ILE A N 1
ATOM 2414 C CA . ILE A 1 297 ? -4.525 2.349 9.504 1.00 79.56 297 ILE A CA 1
ATOM 2415 C C . ILE A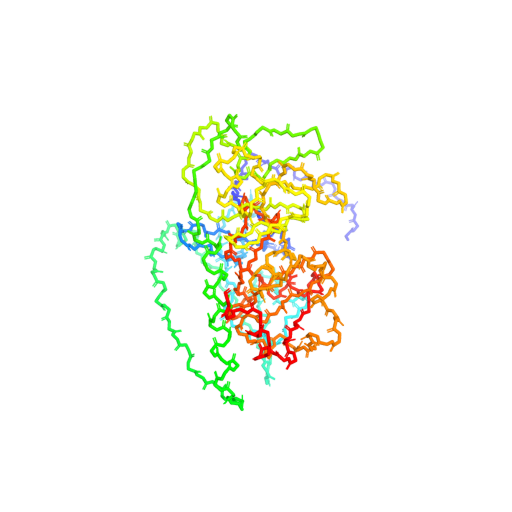 1 297 ? -3.751 3.038 8.393 1.00 79.56 297 ILE A C 1
ATOM 2417 O O . ILE A 1 297 ? -4.196 3.088 7.247 1.00 79.56 297 ILE A O 1
ATOM 2421 N N . ASN A 1 298 ? -2.553 3.494 8.729 1.00 83.38 298 ASN A N 1
ATOM 2422 C CA . ASN A 1 298 ? -1.540 3.810 7.739 1.00 83.38 298 ASN A CA 1
ATOM 2423 C C . ASN A 1 298 ? -0.705 2.558 7.486 1.00 83.38 298 ASN A C 1
ATOM 2425 O O . ASN A 1 298 ? -0.396 1.793 8.408 1.00 83.38 298 ASN A O 1
ATOM 2429 N N . SER A 1 299 ? -0.359 2.347 6.226 1.00 91.31 299 SER A N 1
ATOM 2430 C CA . SER A 1 299 ? 0.322 1.148 5.760 1.00 91.31 299 SER A CA 1
ATOM 2431 C C . SER A 1 299 ? 1.417 1.463 4.756 1.00 91.31 299 SER A C 1
ATOM 2433 O O . SER A 1 299 ? 1.405 2.535 4.154 1.00 91.31 299 SER A O 1
ATOM 2435 N N . ILE A 1 300 ? 2.330 0.509 4.572 1.00 92.38 300 ILE A N 1
ATOM 2436 C CA . ILE A 1 300 ? 3.169 0.419 3.373 1.00 92.38 300 ILE A CA 1
ATOM 2437 C C . ILE A 1 300 ? 2.771 -0.845 2.631 1.00 92.38 300 ILE A C 1
ATOM 2439 O O . ILE A 1 300 ? 2.665 -1.925 3.225 1.00 92.38 300 ILE A O 1
ATOM 2443 N N . GLU A 1 301 ? 2.550 -0.711 1.334 1.00 94.69 301 GLU A N 1
ATOM 2444 C CA . GLU A 1 301 ? 2.106 -1.800 0.478 1.00 94.69 301 GLU A CA 1
ATOM 2445 C C . GLU A 1 301 ? 2.404 -1.518 -0.990 1.00 94.69 301 GLU A C 1
ATOM 2447 O O . GLU A 1 301 ? 2.846 -0.434 -1.355 1.00 94.69 301 GLU A O 1
ATOM 2452 N N . THR A 1 302 ? 2.104 -2.492 -1.843 1.00 92.12 302 THR A N 1
ATOM 2453 C CA . THR A 1 302 ? 2.025 -2.308 -3.292 1.00 92.12 302 THR A CA 1
ATOM 2454 C C . THR A 1 302 ? 0.699 -2.878 -3.776 1.00 92.12 302 THR A C 1
ATOM 2456 O O . THR A 1 302 ? 0.329 -4.003 -3.425 1.00 92.12 302 THR A O 1
ATOM 2459 N N . ASN A 1 303 ? -0.068 -2.077 -4.513 1.00 82.81 303 ASN A N 1
ATOM 2460 C CA . ASN A 1 303 ? -1.427 -2.400 -4.935 1.00 82.81 303 ASN A CA 1
ATOM 2461 C C . ASN A 1 303 ? -1.738 -1.785 -6.312 1.00 82.81 303 ASN A C 1
ATOM 2463 O O . ASN A 1 303 ? -0.955 -1.000 -6.844 1.00 82.81 303 ASN A O 1
ATOM 2467 N N . MET A 1 304 ? -2.898 -2.141 -6.869 1.00 75.44 304 MET A N 1
ATOM 2468 C CA . MET A 1 304 ? -3.446 -1.547 -8.097 1.00 75.44 304 MET A CA 1
ATOM 2469 C C . MET A 1 304 ? -4.616 -0.592 -7.795 1.00 75.44 304 MET A C 1
ATOM 2471 O O . MET A 1 304 ? -5.555 -0.477 -8.577 1.00 75.44 304 MET A O 1
ATOM 2475 N N . LEU A 1 305 ? -4.615 0.046 -6.620 1.00 67.38 305 LEU A N 1
ATOM 2476 C CA . LEU A 1 305 ? -5.648 1.002 -6.210 1.00 67.38 305 LEU A CA 1
ATOM 2477 C C . LEU A 1 305 ? -5.146 2.440 -6.373 1.00 67.38 305 LEU A C 1
ATOM 2479 O O . LEU A 1 305 ? -4.007 2.755 -6.021 1.00 67.38 305 LEU A O 1
ATOM 2483 N N . GLY A 1 306 ? -6.017 3.323 -6.864 1.00 63.81 306 GLY A N 1
ATOM 2484 C CA . GLY A 1 306 ? -5.680 4.718 -7.170 1.00 63.81 306 GLY A CA 1
ATOM 2485 C C . GLY A 1 306 ? -4.853 4.852 -8.451 1.00 63.81 306 GLY A C 1
ATOM 2486 O O . GLY A 1 306 ? -4.902 3.974 -9.303 1.00 63.81 306 GLY A O 1
ATOM 2487 N N . SER A 1 307 ? -4.096 5.938 -8.596 1.00 63.44 307 SER A N 1
ATOM 2488 C CA . SER A 1 307 ? -3.246 6.204 -9.770 1.00 63.44 307 SER A CA 1
ATOM 2489 C C . SER A 1 307 ? -1.812 5.675 -9.618 1.00 63.44 307 SER A C 1
ATOM 2491 O O . SER A 1 307 ? -1.151 5.345 -10.602 1.00 63.44 307 SER A O 1
ATOM 2493 N N . GLU A 1 308 ? -1.330 5.542 -8.382 1.00 75.31 308 GLU A N 1
ATOM 2494 C CA . GLU A 1 308 ? 0.049 5.157 -8.076 1.00 75.31 308 GLU A CA 1
ATOM 2495 C C . GLU A 1 308 ? 0.204 3.647 -7.843 1.00 75.31 308 GLU A C 1
ATOM 2497 O O . GLU A 1 308 ? 0.208 3.177 -6.706 1.00 75.31 308 GLU A O 1
ATOM 2502 N N . TRP A 1 309 ? 0.310 2.850 -8.903 1.00 88.12 309 TRP A N 1
ATOM 2503 C CA . TRP A 1 309 ? 0.459 1.389 -8.783 1.00 88.12 309 TRP A CA 1
ATOM 2504 C C . TRP A 1 309 ? 1.923 0.989 -8.554 1.00 88.12 309 TRP A C 1
ATOM 2506 O O . TRP A 1 309 ? 2.620 0.551 -9.470 1.00 88.12 309 TRP A O 1
ATOM 2516 N N . LYS A 1 310 ? 2.398 1.192 -7.326 1.00 90.56 310 LYS A N 1
ATOM 2517 C CA . LYS A 1 310 ? 3.787 1.001 -6.878 1.00 90.56 310 LYS A CA 1
ATOM 2518 C C . LYS A 1 310 ? 3.840 0.699 -5.380 1.00 90.56 310 LYS A C 1
ATOM 2520 O O . LYS A 1 310 ? 2.809 0.753 -4.707 1.00 90.56 310 LYS A O 1
ATOM 2525 N N . VAL A 1 311 ? 5.031 0.421 -4.854 1.00 94.75 311 VAL A N 1
ATOM 2526 C CA . VAL A 1 311 ? 5.282 0.424 -3.408 1.00 94.75 311 VAL A CA 1
ATOM 2527 C C . VAL A 1 311 ? 5.091 1.848 -2.880 1.00 94.75 311 VAL A C 1
ATOM 2529 O O . VAL A 1 311 ? 5.759 2.775 -3.337 1.00 94.75 311 VAL A O 1
ATOM 2532 N N . LYS A 1 312 ? 4.159 2.030 -1.946 1.00 87.19 312 LYS A N 1
ATOM 2533 C CA . LYS A 1 312 ? 3.744 3.341 -1.438 1.00 87.19 312 LYS A CA 1
ATOM 2534 C C . LYS A 1 312 ? 3.197 3.263 -0.021 1.00 87.19 312 LYS A C 1
ATOM 2536 O O . LYS A 1 312 ? 2.828 2.192 0.468 1.00 87.19 312 LYS A O 1
ATOM 2541 N N . TYR A 1 313 ? 3.084 4.429 0.602 1.00 84.88 313 TYR A N 1
ATOM 2542 C CA . TYR A 1 313 ? 2.219 4.602 1.758 1.00 84.88 313 TYR A CA 1
ATOM 2543 C C . TYR A 1 313 ? 0.753 4.590 1.324 1.00 84.88 313 TYR A C 1
ATOM 2545 O O . TYR A 1 313 ? 0.404 5.095 0.256 1.00 84.88 313 TYR A O 1
ATOM 2553 N N . PHE A 1 314 ? -0.116 4.027 2.155 1.00 82.38 314 PHE A N 1
ATOM 2554 C CA . PHE A 1 314 ? -1.550 4.034 1.893 1.00 82.38 314 PHE A CA 1
ATOM 2555 C C . PHE A 1 314 ? -2.351 4.070 3.189 1.00 82.38 314 PHE A C 1
ATOM 2557 O O . PHE A 1 314 ? -1.999 3.399 4.168 1.00 82.38 314 PHE A O 1
ATOM 2564 N N . HIS A 1 315 ? -3.445 4.826 3.177 1.00 81.81 315 HIS A N 1
ATOM 2565 C CA . HIS A 1 315 ? -4.395 4.874 4.276 1.00 81.81 315 HIS A CA 1
ATOM 2566 C C . HIS A 1 315 ? -5.595 3.969 3.98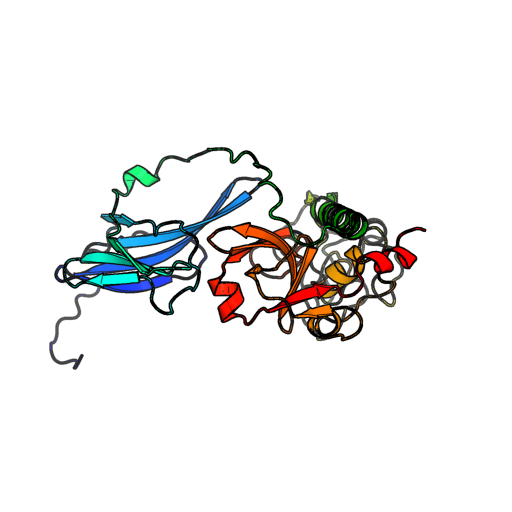8 1.00 81.81 315 HIS A C 1
ATOM 2568 O O . HIS A 1 315 ? -6.302 4.144 2.996 1.00 81.81 315 HIS A O 1
ATOM 2574 N N . TRP A 1 316 ? -5.859 3.019 4.881 1.00 80.12 316 TRP A N 1
ATOM 2575 C CA . TRP A 1 316 ? -7.032 2.156 4.803 1.00 80.12 316 TRP A CA 1
ATOM 2576 C C . TRP A 1 316 ? -8.011 2.491 5.908 1.00 80.12 316 TRP A C 1
ATOM 2578 O O . TRP A 1 316 ? -7.697 2.278 7.080 1.00 80.12 316 TRP A O 1
ATOM 2588 N N . SER A 1 317 ? -9.226 2.895 5.537 1.00 79.19 317 SER A N 1
ATOM 2589 C CA . SER A 1 317 ? -10.273 3.109 6.530 1.00 79.19 317 SER A CA 1
ATOM 2590 C C . SER A 1 317 ? -10.681 1.799 7.211 1.00 79.19 317 SER A C 1
ATOM 2592 O O . SER A 1 317 ? -10.679 0.720 6.601 1.00 79.19 317 SER A O 1
ATOM 2594 N N . TRP A 1 318 ? -11.104 1.880 8.474 1.00 72.62 318 TRP A N 1
ATOM 2595 C CA . TRP A 1 318 ? -11.622 0.725 9.216 1.00 72.62 318 TRP A CA 1
ATOM 2596 C C . TRP A 1 318 ? -12.787 0.046 8.495 1.00 72.62 318 TRP A C 1
ATOM 2598 O O . TRP A 1 318 ? -12.877 -1.185 8.480 1.00 72.62 318 TRP A O 1
ATOM 2608 N N . ARG A 1 319 ? -13.655 0.845 7.861 1.00 72.38 319 ARG A N 1
ATOM 2609 C CA . ARG A 1 319 ? -14.775 0.359 7.050 1.00 72.38 319 ARG A CA 1
ATOM 2610 C C . ARG A 1 319 ? -14.274 -0.471 5.877 1.00 72.38 319 ARG A C 1
ATOM 2612 O O . ARG A 1 319 ? -14.705 -1.611 5.732 1.00 72.38 319 ARG A O 1
ATOM 2619 N N . THR A 1 320 ? -13.329 0.049 5.096 1.00 75.50 320 THR A N 1
ATOM 2620 C CA . THR A 1 320 ? -12.781 -0.671 3.943 1.00 75.50 320 THR A CA 1
ATOM 2621 C C . THR A 1 320 ? -12.101 -1.965 4.378 1.00 75.50 320 THR A C 1
ATOM 2623 O O . THR A 1 320 ? -12.342 -3.003 3.760 1.00 75.50 320 THR A O 1
ATOM 2626 N N . LEU A 1 321 ? -11.318 -1.948 5.464 1.00 77.94 321 LEU A N 1
ATOM 2627 C CA . LEU A 1 321 ? -10.679 -3.152 6.009 1.00 77.94 321 LEU A CA 1
ATOM 2628 C C . LEU A 1 321 ? -11.705 -4.216 6.421 1.00 77.94 321 LEU A C 1
ATOM 2630 O O . LEU A 1 321 ? -11.541 -5.393 6.089 1.00 77.94 321 LEU A O 1
ATOM 2634 N N . ARG A 1 322 ? -12.773 -3.806 7.115 1.00 79.69 322 ARG A N 1
ATOM 2635 C CA . ARG A 1 322 ? -13.870 -4.683 7.547 1.00 79.69 322 ARG A CA 1
ATOM 2636 C C . ARG A 1 322 ? -14.628 -5.262 6.356 1.00 79.69 322 ARG A C 1
ATOM 2638 O O . ARG A 1 322 ? -14.778 -6.479 6.274 1.00 79.69 322 ARG A O 1
ATOM 2645 N N . ASP A 1 323 ? -15.083 -4.402 5.451 1.00 78.44 323 ASP A N 1
ATOM 2646 C CA . ASP A 1 323 ? -15.952 -4.768 4.327 1.00 78.44 323 ASP A CA 1
ATOM 2647 C C . ASP A 1 323 ? -15.199 -5.645 3.309 1.00 78.44 323 ASP A C 1
ATOM 2649 O O . ASP A 1 323 ? -15.788 -6.520 2.681 1.00 78.44 323 ASP A O 1
ATOM 2653 N N . ASN A 1 324 ? -13.871 -5.498 3.224 1.00 77.12 324 ASN A N 1
ATOM 2654 C CA . ASN A 1 324 ? -12.992 -6.364 2.430 1.00 77.12 324 ASN A CA 1
ATOM 2655 C C . ASN A 1 324 ? -12.441 -7.577 3.201 1.00 77.12 324 ASN A C 1
ATOM 2657 O O . ASN A 1 324 ? -11.558 -8.276 2.699 1.00 77.12 324 ASN A O 1
ATOM 2661 N N . ALA A 1 325 ? -12.938 -7.828 4.415 1.00 83.81 325 ALA A N 1
ATOM 2662 C CA . ALA A 1 325 ? -12.586 -8.972 5.252 1.00 83.81 325 ALA A CA 1
ATOM 2663 C C . ALA A 1 325 ? -11.082 -9.126 5.559 1.00 83.81 325 ALA A C 1
ATOM 2665 O O . ALA A 1 325 ? -10.607 -10.248 5.774 1.00 83.81 325 ALA A O 1
ATOM 2666 N N . TYR A 1 326 ? -10.339 -8.019 5.647 1.00 87.62 326 TYR A N 1
ATOM 2667 C CA . TYR A 1 326 ? -8.948 -8.052 6.091 1.00 87.62 326 TYR A CA 1
ATOM 2668 C C . TYR A 1 326 ? -8.830 -8.587 7.513 1.00 87.62 326 TYR A C 1
ATOM 2670 O O . TYR A 1 326 ? -9.697 -8.386 8.371 1.00 87.62 326 TYR A O 1
ATOM 2678 N N . LYS A 1 327 ? -7.713 -9.255 7.781 1.00 88.88 327 LYS A N 1
ATOM 2679 C CA . LYS A 1 327 ? -7.383 -9.798 9.089 1.00 88.88 327 LYS A CA 1
ATOM 2680 C C . LYS A 1 327 ? -5.986 -9.372 9.513 1.00 88.88 327 LYS A C 1
ATOM 2682 O O . LYS A 1 327 ? -5.043 -9.448 8.733 1.00 88.88 327 LYS A O 1
ATOM 2687 N N . ALA A 1 328 ? -5.848 -9.010 10.783 1.00 90.62 328 ALA A N 1
ATOM 2688 C CA . ALA A 1 328 ? -4.558 -8.731 11.392 1.00 90.62 328 ALA A CA 1
ATOM 2689 C C . ALA A 1 328 ? -3.780 -10.030 11.682 1.00 90.62 328 ALA A C 1
ATOM 2691 O O . ALA A 1 328 ? -4.335 -11.035 12.160 1.00 90.62 328 ALA A O 1
ATOM 2692 N N . ARG A 1 329 ? -2.481 -10.007 11.380 1.00 92.50 329 ARG A N 1
ATOM 2693 C CA . ARG A 1 329 ? -1.525 -11.097 11.581 1.00 92.50 329 ARG A CA 1
ATOM 2694 C C . ARG A 1 329 ? -0.231 -10.544 12.165 1.00 92.50 329 ARG A C 1
ATOM 2696 O O . ARG A 1 329 ? 0.459 -9.745 11.546 1.00 92.50 329 ARG A O 1
ATOM 2703 N N . GLY A 1 330 ? 0.101 -10.992 13.371 1.00 90.00 330 GLY A N 1
ATOM 2704 C CA . GLY A 1 330 ? 1.433 -10.779 13.933 1.00 90.00 330 GLY A CA 1
ATOM 2705 C C . GLY A 1 330 ? 2.345 -11.959 13.643 1.00 90.00 330 GLY A C 1
ATOM 2706 O O . GLY A 1 330 ? 1.898 -12.999 13.167 1.00 90.00 330 GLY A O 1
ATOM 2707 N N . TYR A 1 331 ? 3.612 -11.839 14.012 1.00 90.94 331 TYR A N 1
ATOM 2708 C CA . TYR A 1 331 ? 4.586 -12.922 13.877 1.00 90.94 331 TYR A CA 1
ATOM 2709 C C . TYR A 1 331 ? 4.711 -13.744 15.158 1.00 90.94 331 TYR A C 1
ATOM 2711 O O . TYR A 1 331 ? 4.523 -13.229 16.268 1.00 90.94 331 TYR A O 1
ATOM 2719 N N . ARG A 1 332 ? 5.056 -15.023 15.012 1.00 85.62 332 ARG A N 1
ATOM 2720 C CA . ARG A 1 332 ? 5.407 -15.895 16.142 1.00 85.62 332 ARG A CA 1
ATOM 2721 C C . ARG A 1 332 ? 6.844 -15.662 16.596 1.00 85.62 332 ARG A C 1
ATOM 2723 O O . ARG A 1 332 ? 7.039 -15.316 17.755 1.00 85.62 332 ARG A O 1
ATOM 2730 N N . ASN A 1 333 ? 7.794 -15.715 15.661 1.00 80.44 333 ASN A N 1
ATOM 2731 C CA . ASN A 1 333 ? 9.231 -15.645 15.939 1.00 80.44 333 ASN A CA 1
ATOM 2732 C C . ASN A 1 333 ? 9.920 -14.546 15.110 1.00 80.44 333 ASN A C 1
ATOM 2734 O O . ASN A 1 333 ? 10.887 -14.799 14.399 1.00 80.44 333 ASN A O 1
ATOM 2738 N N . LEU A 1 334 ? 9.418 -13.305 15.168 1.00 80.25 334 LEU A N 1
ATOM 2739 C CA . LEU A 1 334 ? 9.982 -12.195 14.376 1.00 80.25 334 LEU A CA 1
ATOM 2740 C C . LEU A 1 334 ? 11.487 -11.996 14.630 1.00 80.25 334 LEU A C 1
ATOM 2742 O O . LEU A 1 334 ? 12.231 -11.705 13.705 1.00 80.25 334 LEU A O 1
ATOM 2746 N N . ALA A 1 335 ? 11.932 -12.203 15.873 1.00 68.38 335 ALA A N 1
ATOM 2747 C CA . ALA A 1 335 ? 13.331 -12.071 16.274 1.00 68.38 335 ALA A CA 1
ATOM 2748 C C . ALA A 1 335 ? 14.258 -13.168 15.708 1.00 68.38 335 ALA A C 1
ATOM 2750 O O . ALA A 1 335 ? 15.469 -13.037 15.828 1.00 68.38 335 ALA A O 1
ATOM 2751 N N . GLU A 1 336 ? 13.721 -14.220 15.078 1.00 67.81 336 GLU A N 1
ATOM 2752 C CA . GLU A 1 336 ? 14.497 -15.300 14.439 1.00 67.81 336 GLU A CA 1
ATOM 2753 C C . GLU A 1 336 ? 14.577 -15.158 12.909 1.00 67.81 336 GLU A C 1
ATOM 2755 O O . GLU A 1 336 ? 15.473 -15.724 12.284 1.00 67.81 336 GLU A O 1
ATOM 2760 N N . ILE A 1 337 ? 13.705 -14.340 12.303 1.00 65.00 337 ILE A N 1
ATOM 2761 C CA . ILE A 1 337 ? 13.831 -13.894 10.905 1.00 65.00 337 ILE A CA 1
ATOM 2762 C C . ILE A 1 337 ? 15.250 -13.362 10.572 1.00 65.00 337 ILE A C 1
ATOM 2764 O O . ILE A 1 337 ? 15.755 -13.695 9.496 1.00 65.00 337 ILE A O 1
ATOM 2768 N N . PRO A 1 338 ? 15.975 -12.642 11.462 1.00 49.84 338 PRO A N 1
ATOM 2769 C CA . PRO A 1 338 ? 17.350 -12.195 11.205 1.00 49.84 338 PRO A CA 1
ATOM 2770 C C . PRO A 1 338 ? 18.420 -13.265 10.969 1.00 49.84 338 PRO A C 1
ATOM 2772 O O . PRO A 1 338 ? 19.513 -12.884 10.557 1.00 49.84 338 PRO A O 1
ATOM 2775 N N . ALA A 1 339 ? 18.166 -14.568 11.146 1.00 46.03 339 ALA A N 1
ATOM 2776 C CA . ALA A 1 339 ? 19.141 -15.584 10.721 1.00 46.03 339 ALA A CA 1
ATOM 2777 C C . ALA A 1 339 ? 19.423 -15.547 9.197 1.00 46.03 339 ALA A C 1
ATOM 2779 O O . ALA A 1 339 ? 20.390 -16.148 8.738 1.00 46.03 339 ALA A O 1
ATOM 2780 N N . VAL A 1 340 ? 18.607 -14.820 8.421 1.00 43.06 340 VAL A N 1
ATOM 2781 C CA . VAL A 1 340 ? 18.758 -14.624 6.968 1.00 43.06 340 VAL A CA 1
ATOM 2782 C C . VAL A 1 340 ? 19.218 -13.202 6.593 1.00 43.06 340 VAL A C 1
ATOM 2784 O O . VAL A 1 340 ? 19.718 -13.008 5.495 1.00 43.06 340 VAL A O 1
ATOM 2787 N N . LEU A 1 341 ? 19.111 -12.217 7.497 1.00 41.31 341 LEU A N 1
ATOM 2788 C CA . LEU A 1 341 ? 19.339 -10.787 7.203 1.00 41.31 341 LEU A CA 1
ATOM 2789 C C . LEU A 1 341 ? 20.722 -10.253 7.634 1.00 41.31 341 LEU A C 1
ATOM 2791 O O . LEU A 1 341 ? 20.980 -9.060 7.507 1.00 41.31 341 LEU A O 1
ATOM 2795 N N . LYS A 1 342 ? 21.601 -11.098 8.191 1.00 33.72 342 LYS A N 1
ATOM 2796 C CA . LYS A 1 342 ? 22.944 -10.712 8.678 1.00 33.72 342 LYS A CA 1
ATOM 2797 C C . LYS A 1 342 ? 24.090 -10.950 7.677 1.00 33.72 342 LYS A C 1
ATOM 2799 O O . LYS A 1 342 ? 25.248 -10.953 8.097 1.00 33.72 342 LYS A O 1
ATOM 2804 N N . HIS A 1 343 ? 23.797 -11.140 6.392 1.00 33.34 343 HIS A N 1
ATOM 2805 C CA . HIS A 1 343 ? 24.812 -11.356 5.358 1.00 33.34 343 HIS A CA 1
ATOM 2806 C C . HIS A 1 343 ? 24.598 -10.454 4.158 1.00 33.34 343 HIS A C 1
ATOM 2808 O O . HIS A 1 343 ? 23.466 -10.474 3.628 1.00 33.34 343 HIS A O 1
#

Radius of gyration: 23.7 Å; chains: 1; bounding box: 74×51×53 Å

Sequence (343 aa):
YRPEDGRISTLDLNNLTYIDGDLYKQLLGFDENNNTYILGIEVFDNRDTIEIKEQVYRFDSSGKLTGIAEPLDEKNYIVPYKYLYLNGRGDLYQLLVLQDRVKVYRLNFRDVGEFSEKESGKPRAGLESRGGSGNNPALAEMREILYRRAVELVEYRWIYKPAHHGVKFADTDLPYYIKMLDREEELTGIPYCWGGFDSLDTRSINQKWDNFPDAVEKKIMTGNVGLTDYYFPGTAGLDCSGFISAVLGLKSRKASWYFYDHIGLVKRKSFSELSLMDVVAKNGHLLFFLNKNDYGINSIETNMLGSEWKVKYFHWSWRTLRDNAYKARGYRNLAEIPAVLKH

Foldseek 3Di:
DDDDDDDDPDQPPVPADDDDADDDKDWQDAALQRKTKIWDWHWDDDPADTDIFIKIWTAGNNNHTFFIWGDDFDFAPDDDPDQWHADNHRWIWGWGHDPVDIDIDTIDTDGPVVPPDPPPDDDDDDPDDDDDDDDPVLLVVLLVLLVVLLVCQQFDKDKDACVQQVDDDPLWDFQQLNNPDPHIDIDGHQFAAVQAQAGPQCGGPPAPARHQVRLVVVSFHGHTPPSDPHGDYRYHGDAFQSSLCVSLLHNHGDDQVCLVDVPQWKDFDAPVPDDRQWWWGDVPHIWGFHQDGSFFTWTFGADSPDRGRGGHIDGDGPVNSVVRVITTIDTDCSSCSCVNVPD

Secondary structure (DSSP, 8-state):
------------GGGPPP----S--EEEEE-TT--EEEEEEEEEEETTEEEEEEEEEEE-TTS-EEEEEPPP----SS--S--EEE-TTS-EEEEEE-SS-EEEEEEPPBPGGGG-S----PPP--------S---HHHHHHHHHHHHHHHHHHH-EEEE-HHHHT---TT----HHHHT--S-EEEESPBBBTT-B--SS---TT-SSSSHHHHHHTT-EE-B--SSSSPPTTEE-B-HHHHHHHHTT-SSPPPHHHHHH-TTTEEE--GGG--TT-EEEETTEEEEEEEE-SSEEEEEEE-SSSS--BEEEEEEEHHHHHHTT-EEEEESSGGGGGGTT--

pLD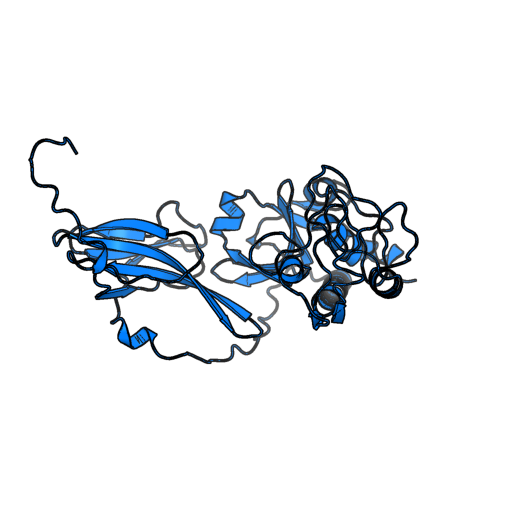DT: mean 77.93, std 20.23, range [24.77, 98.56]